Protein AF-R1FJD6-F1 (afdb_monomer_lite)

Structure (mmCIF, N/CA/C/O backbone):
data_AF-R1FJD6-F1
#
_entry.id   AF-R1FJD6-F1
#
loop_
_atom_site.group_PDB
_atom_site.id
_atom_site.type_symbol
_atom_site.label_atom_id
_atom_site.label_alt_id
_atom_site.label_comp_id
_atom_site.label_asym_id
_atom_site.label_entity_id
_atom_site.label_seq_id
_atom_site.pdbx_PDB_ins_code
_atom_site.Cartn_x
_atom_site.Cartn_y
_atom_site.Cartn_z
_atom_site.occupancy
_atom_site.B_iso_or_equiv
_atom_site.auth_seq_id
_atom_site.auth_comp_id
_atom_site.auth_asym_id
_atom_site.auth_atom_id
_atom_site.pdbx_PDB_model_num
ATOM 1 N N . MET A 1 1 ? -13.463 -24.031 -19.164 1.00 28.42 1 MET A N 1
ATOM 2 C CA . MET A 1 1 ? -13.006 -23.162 -20.273 1.00 28.42 1 MET A CA 1
ATOM 3 C C . MET A 1 1 ? -13.787 -21.855 -20.212 1.00 28.42 1 MET A C 1
ATOM 5 O O . MET A 1 1 ? -14.855 -21.762 -20.799 1.00 28.42 1 MET A O 1
ATOM 9 N N . ALA A 1 2 ? -13.316 -20.885 -19.427 1.00 26.38 2 ALA A N 1
ATOM 10 C CA . ALA A 1 2 ? -13.952 -19.574 -19.304 1.00 26.38 2 ALA A CA 1
ATOM 11 C C . ALA A 1 2 ? -13.199 -18.577 -20.192 1.00 26.38 2 ALA A C 1
ATOM 13 O O . ALA A 1 2 ? -12.001 -18.355 -20.039 1.00 26.38 2 ALA A O 1
ATOM 14 N N . THR A 1 3 ? -13.906 -18.056 -21.185 1.00 28.39 3 THR A N 1
ATOM 15 C CA . THR A 1 3 ? -13.420 -17.151 -22.225 1.00 28.39 3 THR A CA 1
ATOM 16 C C . THR A 1 3 ? -13.203 -15.736 -21.695 1.00 28.39 3 THR A C 1
ATOM 18 O O . THR A 1 3 ? -14.097 -15.166 -21.069 1.00 28.39 3 THR A O 1
ATOM 21 N N . LYS A 1 4 ? -12.045 -15.153 -22.037 1.00 36.81 4 LYS A N 1
ATOM 22 C CA . LYS A 1 4 ? -11.718 -13.721 -21.951 1.00 36.81 4 LYS A CA 1
ATOM 23 C C . LYS A 1 4 ? -12.853 -12.860 -22.545 1.00 36.81 4 LYS A C 1
ATOM 25 O O . LYS A 1 4 ? -12.952 -12.730 -23.761 1.00 36.81 4 LYS A O 1
ATOM 30 N N . LYS A 1 5 ? -13.682 -12.242 -21.701 1.00 36.00 5 LYS A N 1
ATOM 31 C CA . LYS A 1 5 ? -14.367 -10.972 -22.007 1.00 36.00 5 LYS A CA 1
ATOM 32 C C . LYS A 1 5 ? -13.475 -9.895 -21.384 1.00 36.00 5 LYS A C 1
ATOM 34 O O . LYS A 1 5 ? -13.315 -9.875 -20.177 1.00 36.00 5 LYS A O 1
ATOM 39 N N . GLY A 1 6 ? -12.709 -9.111 -22.133 1.00 31.42 6 GLY A N 1
ATOM 40 C CA . GLY A 1 6 ? -13.166 -8.266 -23.228 1.00 31.42 6 GLY A CA 1
ATOM 41 C C . GLY A 1 6 ? -13.380 -6.864 -22.660 1.00 31.42 6 GLY A C 1
ATOM 42 O O . GLY A 1 6 ? -14.521 -6.454 -22.483 1.00 31.42 6 GLY A O 1
ATOM 43 N N . TRP A 1 7 ? -12.290 -6.162 -22.324 1.00 32.16 7 TRP A N 1
ATOM 44 C CA . TRP A 1 7 ? -12.311 -4.731 -22.001 1.00 32.16 7 TRP A CA 1
ATOM 45 C C . TRP A 1 7 ? -12.599 -3.967 -23.299 1.00 32.16 7 TRP A C 1
ATOM 47 O O . TRP A 1 7 ? -11.705 -3.534 -24.019 1.00 32.16 7 TRP A O 1
ATOM 57 N N . GLY A 1 8 ? -13.875 -3.924 -23.673 1.00 32.66 8 GLY A N 1
ATOM 58 C CA . GLY A 1 8 ? -14.354 -3.255 -24.871 1.00 32.66 8 GLY A CA 1
ATOM 59 C C . GLY A 1 8 ? -14.712 -1.803 -24.588 1.00 32.66 8 GLY A C 1
ATOM 60 O O . GLY A 1 8 ? -15.864 -1.526 -24.283 1.00 32.66 8 GLY A O 1
ATOM 61 N N . ALA A 1 9 ? -13.755 -0.885 -24.743 1.00 29.62 9 ALA A N 1
ATOM 62 C CA . ALA A 1 9 ? -14.005 0.509 -25.119 1.00 29.62 9 ALA A CA 1
ATOM 63 C C . ALA A 1 9 ? -12.699 1.177 -25.585 1.00 29.62 9 ALA A C 1
ATOM 65 O O . ALA A 1 9 ? -11.653 1.038 -24.960 1.00 29.62 9 ALA A O 1
ATOM 66 N N . ARG A 1 10 ? -12.768 1.898 -26.711 1.00 32.03 10 ARG A N 1
ATOM 67 C CA . ARG A 1 10 ? -11.666 2.600 -27.396 1.00 32.03 10 ARG A CA 1
ATOM 68 C C . ARG A 1 10 ? -11.228 3.872 -26.652 1.00 32.03 10 ARG A C 1
ATOM 70 O O . ARG A 1 10 ? -11.328 4.974 -27.182 1.00 32.03 10 ARG A O 1
ATOM 77 N N . SER A 1 11 ? -10.752 3.717 -25.429 1.00 35.75 11 SER A N 1
ATOM 78 C CA . SER A 1 11 ? -10.143 4.773 -24.622 1.00 35.75 11 SER A CA 1
ATOM 79 C C . SER A 1 11 ? -8.784 4.279 -24.146 1.00 35.75 11 SER A C 1
ATOM 81 O O . SER A 1 11 ? -8.687 3.139 -23.690 1.00 35.75 11 SER A O 1
ATOM 83 N N . ALA A 1 12 ? -7.743 5.109 -24.267 1.00 38.78 12 ALA A N 1
ATOM 84 C CA . ALA A 1 12 ? -6.426 4.803 -23.718 1.00 38.78 12 ALA A CA 1
ATOM 85 C C . ALA A 1 12 ? -6.592 4.425 -22.240 1.00 38.78 12 ALA A C 1
ATOM 87 O O . ALA A 1 12 ? -6.961 5.262 -21.417 1.00 38.78 12 ALA A O 1
ATOM 88 N N . THR A 1 13 ? -6.399 3.146 -21.929 1.00 41.31 13 THR A N 1
ATOM 89 C CA . THR A 1 13 ? -6.502 2.659 -20.556 1.00 41.31 13 THR A CA 1
ATOM 90 C C . THR A 1 13 ? -5.124 2.812 -19.950 1.00 41.31 13 THR A C 1
ATOM 92 O O . THR A 1 13 ? -4.175 2.173 -20.399 1.00 41.31 13 THR A O 1
ATOM 95 N N . VAL A 1 14 ? -5.020 3.730 -18.993 1.00 44.31 14 VAL A N 1
ATOM 96 C CA . VAL A 1 14 ? -3.806 3.977 -18.225 1.00 44.31 14 VAL A CA 1
ATOM 97 C C . VAL A 1 14 ? -3.950 3.240 -16.908 1.00 44.31 14 VAL A C 1
ATOM 99 O O . VAL A 1 14 ? -4.833 3.564 -16.115 1.00 44.31 14 VAL A O 1
ATOM 102 N N . LEU A 1 15 ? -3.079 2.263 -16.675 1.00 44.06 15 LEU A N 1
ATOM 103 C CA . LEU A 1 15 ? -2.988 1.585 -15.391 1.00 44.06 15 LEU A CA 1
ATOM 104 C C . LEU A 1 15 ? -1.640 1.913 -14.745 1.00 44.06 15 LEU A C 1
ATOM 106 O O . LEU A 1 15 ? -0.579 1.668 -15.322 1.00 44.06 15 LEU A O 1
ATOM 110 N N . LEU A 1 16 ? -1.696 2.490 -13.545 1.00 42.88 16 LEU A N 1
ATOM 111 C CA . LEU A 1 16 ? -0.535 2.700 -12.686 1.00 42.88 16 LEU A CA 1
ATOM 112 C C . LEU A 1 16 ? -0.391 1.466 -11.801 1.00 42.88 16 LEU A C 1
ATOM 114 O O . LEU A 1 16 ? -1.197 1.253 -10.897 1.00 42.88 16 LEU A O 1
ATOM 118 N N . LEU A 1 17 ? 0.614 0.642 -12.083 1.00 40.88 17 LEU A N 1
ATOM 119 C CA . LEU A 1 17 ? 0.942 -0.519 -11.261 1.00 40.88 17 LEU A CA 1
ATOM 120 C C . LEU A 1 17 ? 2.268 -0.286 -10.548 1.00 40.88 17 LEU A C 1
ATOM 122 O O . LEU A 1 17 ? 3.196 0.310 -11.101 1.00 40.88 17 LEU A O 1
ATOM 126 N N . SER A 1 18 ? 2.309 -0.742 -9.294 1.00 44.97 18 SER A N 1
ATOM 127 C CA . SER A 1 18 ? 3.515 -0.818 -8.464 1.00 44.97 18 SER A CA 1
ATOM 128 C C . SER A 1 18 ? 4.327 0.478 -8.399 1.00 44.97 18 SER A C 1
ATOM 130 O O . SER A 1 18 ? 5.539 0.464 -8.546 1.00 44.97 18 SER A O 1
ATOM 132 N N . ASN A 1 19 ? 3.665 1.608 -8.140 1.00 59.62 19 ASN A N 1
ATOM 133 C CA . ASN A 1 19 ? 4.270 2.899 -7.786 1.00 59.62 19 ASN A CA 1
ATOM 134 C C . ASN A 1 19 ? 5.345 3.473 -8.736 1.00 59.62 19 ASN A C 1
ATOM 136 O O . ASN A 1 19 ? 5.925 4.498 -8.398 1.00 59.62 19 ASN A O 1
ATOM 140 N N . VAL A 1 20 ? 5.613 2.886 -9.906 1.00 68.25 20 VAL A N 1
ATOM 141 C CA . VAL A 1 20 ? 6.631 3.389 -10.849 1.00 68.25 20 VAL A CA 1
ATOM 142 C C . VAL A 1 20 ? 6.356 3.068 -12.323 1.00 68.25 20 VAL A C 1
ATOM 144 O O . VAL A 1 20 ? 6.999 3.676 -13.177 1.00 68.25 20 VAL A O 1
ATOM 147 N N . PHE A 1 21 ? 5.417 2.173 -12.660 1.00 71.44 21 PHE A N 1
ATOM 148 C CA . PHE A 1 21 ? 5.120 1.831 -14.058 1.00 71.44 21 PHE A CA 1
ATOM 149 C C . PHE A 1 21 ? 3.846 2.499 -14.574 1.00 71.44 21 PHE A C 1
ATOM 151 O O . PHE A 1 21 ? 2.810 2.508 -13.908 1.00 71.44 21 PHE A O 1
ATOM 158 N N . LEU A 1 22 ? 3.918 3.001 -15.807 1.00 74.75 22 LEU A N 1
ATOM 159 C CA . LEU A 1 22 ? 2.771 3.438 -16.598 1.00 74.75 22 LEU A CA 1
ATOM 160 C C . LEU A 1 22 ? 2.486 2.390 -17.680 1.00 74.75 22 LEU A C 1
ATOM 162 O O . LEU A 1 22 ? 3.249 2.286 -18.642 1.00 74.75 22 LEU A O 1
ATOM 166 N N . CYS A 1 23 ? 1.403 1.625 -17.532 1.00 71.81 23 CYS A N 1
ATOM 167 C CA . CYS A 1 23 ? 0.965 0.642 -18.527 1.00 71.81 23 CYS A CA 1
ATOM 168 C C . CYS A 1 23 ? -0.128 1.247 -19.419 1.00 71.81 23 CYS A C 1
ATOM 170 O O . CYS A 1 23 ? -1.038 1.908 -18.911 1.00 71.81 23 CYS A O 1
ATOM 172 N N . VAL A 1 24 ? -0.032 1.052 -20.739 1.00 66.88 24 VAL A N 1
ATOM 173 C CA . VAL A 1 24 ? -0.934 1.688 -21.714 1.00 66.88 24 VAL A CA 1
ATOM 174 C C . VAL A 1 24 ? -1.370 0.716 -22.808 1.00 66.88 24 VAL A C 1
ATOM 176 O O . VAL A 1 24 ? -0.539 0.047 -23.423 1.00 66.88 24 VAL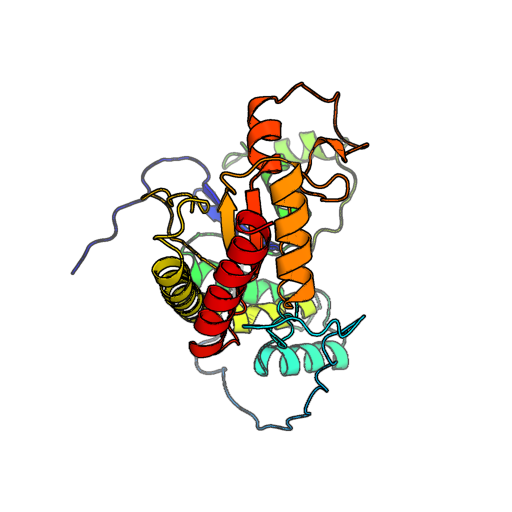 A O 1
ATOM 179 N N . ASP A 1 25 ? -2.676 0.712 -23.098 1.00 58.75 25 ASP A N 1
ATOM 180 C CA . ASP A 1 25 ? -3.286 0.006 -24.233 1.00 58.75 25 ASP A CA 1
ATOM 181 C C . ASP A 1 25 ? -3.943 0.972 -25.226 1.00 58.75 25 ASP A C 1
ATOM 183 O O . ASP A 1 25 ? -4.376 2.070 -24.871 1.00 58.75 25 ASP A O 1
ATOM 187 N N . GLY A 1 26 ? -4.034 0.556 -26.493 1.00 49.31 26 GLY A N 1
ATOM 188 C CA . GLY A 1 26 ? -4.702 1.332 -27.547 1.00 49.31 26 GLY A CA 1
ATOM 189 C C . GLY A 1 26 ? -3.839 2.393 -28.242 1.00 49.31 26 GLY A C 1
ATOM 190 O O . GLY A 1 26 ? -4.328 3.078 -29.138 1.00 49.31 26 GLY A O 1
ATOM 191 N N . LEU A 1 27 ? -2.546 2.498 -27.915 1.00 41.97 27 LEU A N 1
ATOM 192 C CA . LEU A 1 27 ? -1.587 3.254 -28.725 1.00 41.97 27 LEU A CA 1
ATOM 193 C C . LEU A 1 27 ? -1.144 2.401 -29.930 1.00 41.97 27 LEU A C 1
ATOM 195 O O . LEU A 1 27 ? -0.437 1.396 -29.810 1.00 41.97 27 LEU A O 1
ATOM 199 N N . SER A 1 28 ? -1.575 2.784 -31.131 1.00 32.41 28 SER A N 1
ATOM 200 C CA . SER A 1 28 ? -0.987 2.263 -32.366 1.00 32.41 28 SER A CA 1
ATOM 201 C C . SER A 1 28 ? 0.353 2.961 -32.599 1.00 32.41 28 SER A C 1
ATOM 203 O O . SER A 1 28 ? 0.393 4.131 -32.978 1.00 32.41 28 SER A O 1
ATOM 205 N N . VAL A 1 29 ? 1.457 2.256 -32.352 1.00 35.53 29 VAL A N 1
ATOM 206 C CA . VAL A 1 29 ? 2.783 2.668 -32.818 1.00 35.53 29 VAL A CA 1
ATOM 207 C C . VAL A 1 29 ? 3.158 1.797 -34.011 1.00 35.53 29 VAL A C 1
ATOM 209 O O . VAL A 1 29 ? 3.841 0.787 -33.864 1.00 35.53 29 VAL A O 1
ATOM 212 N N . ASP A 1 30 ? 2.735 2.196 -35.208 1.00 36.59 30 ASP A N 1
ATOM 213 C CA . ASP A 1 30 ? 3.393 1.742 -36.433 1.00 36.59 30 ASP A CA 1
ATOM 214 C C . ASP A 1 30 ? 4.698 2.524 -36.590 1.00 36.59 30 ASP A C 1
ATOM 216 O O . ASP A 1 30 ? 4.740 3.559 -37.261 1.00 36.59 30 ASP A O 1
ATOM 220 N N . PHE A 1 31 ? 5.758 2.069 -35.910 1.00 36.31 31 PHE A N 1
ATOM 221 C CA . PHE A 1 31 ? 7.137 2.340 -36.327 1.00 36.31 31 PHE A CA 1
ATOM 222 C C . PHE A 1 31 ? 8.183 1.473 -35.604 1.00 36.31 31 PHE A C 1
ATOM 224 O O . PHE A 1 31 ? 8.859 1.952 -34.706 1.00 36.31 31 PHE A O 1
ATOM 231 N N . LEU A 1 32 ? 8.383 0.223 -36.036 1.00 33.81 32 LEU A N 1
ATOM 232 C CA . LEU A 1 32 ? 9.661 -0.492 -35.866 1.00 33.81 32 LEU A CA 1
ATOM 233 C C . LEU A 1 32 ? 9.886 -1.451 -37.050 1.00 33.81 32 LEU A C 1
ATOM 235 O O . LEU A 1 32 ? 9.874 -2.670 -36.913 1.00 33.81 32 LEU A O 1
ATOM 239 N N . LYS A 1 33 ? 10.121 -0.894 -38.244 1.00 36.78 33 LYS A N 1
ATOM 240 C CA . LYS A 1 33 ? 10.870 -1.591 -39.305 1.00 36.78 33 LYS A CA 1
ATOM 241 C C . LYS A 1 33 ? 12.313 -1.090 -39.312 1.00 36.78 33 LYS A C 1
ATOM 243 O O . LYS A 1 33 ? 12.748 -0.451 -40.258 1.00 36.78 33 LYS A O 1
ATOM 248 N N . SER A 1 34 ? 13.045 -1.378 -38.240 1.00 38.84 34 SER A N 1
ATOM 249 C CA . SER A 1 34 ? 14.508 -1.476 -38.275 1.00 38.84 34 SER A CA 1
ATOM 250 C C . SER A 1 34 ? 15.000 -2.215 -37.028 1.00 38.84 34 SER A C 1
ATOM 252 O O . SER A 1 34 ? 15.077 -1.635 -35.950 1.00 38.84 34 SER A O 1
ATOM 254 N N . GLY A 1 35 ? 15.318 -3.502 -37.190 1.00 40.34 35 GLY A N 1
ATOM 255 C CA . GLY A 1 35 ? 16.297 -4.208 -36.359 1.00 40.34 35 GLY A CA 1
ATOM 256 C C . GLY A 1 35 ? 15.964 -4.433 -34.883 1.00 40.34 35 GLY A C 1
ATOM 257 O O . GLY A 1 35 ? 16.837 -4.226 -34.046 1.00 40.34 35 GLY A O 1
ATOM 258 N N . ALA A 1 36 ? 14.765 -4.913 -34.544 1.00 33.78 36 ALA A N 1
ATOM 259 C CA . ALA A 1 36 ? 14.588 -5.587 -33.257 1.00 33.78 36 ALA A CA 1
ATOM 260 C C . ALA A 1 36 ? 15.339 -6.929 -33.308 1.00 33.78 36 ALA A C 1
ATOM 262 O O . ALA A 1 36 ? 15.011 -7.796 -34.122 1.00 33.78 36 ALA A O 1
ATOM 263 N N . ARG A 1 37 ? 16.376 -7.095 -32.478 1.00 34.22 37 ARG A N 1
ATOM 264 C CA . ARG A 1 37 ? 16.937 -8.427 -32.216 1.00 34.22 37 ARG A CA 1
ATOM 265 C C . ARG A 1 37 ? 15.909 -9.223 -31.402 1.00 34.22 37 ARG A C 1
ATOM 267 O O . ARG A 1 37 ? 15.280 -8.633 -30.524 1.00 34.22 37 ARG A O 1
ATOM 274 N N . PRO A 1 38 ? 15.722 -10.521 -31.683 1.00 34.94 38 PRO A N 1
ATOM 275 C CA . PRO A 1 38 ? 14.810 -11.342 -30.903 1.00 34.94 38 PRO A CA 1
ATOM 276 C C . PRO A 1 38 ? 15.220 -11.344 -29.426 1.00 34.94 38 PRO A C 1
ATOM 278 O O . PRO A 1 38 ? 16.409 -11.393 -29.106 1.00 34.94 38 PRO A O 1
ATOM 281 N N . LEU A 1 39 ? 14.218 -11.272 -28.547 1.00 43.75 39 LEU A N 1
ATOM 282 C CA . LEU A 1 39 ? 14.367 -11.479 -27.109 1.00 43.75 39 LEU A CA 1
ATOM 283 C C . LEU A 1 39 ? 14.998 -12.858 -26.870 1.00 43.75 39 LEU A C 1
ATOM 285 O O . LEU A 1 39 ? 14.625 -13.834 -27.525 1.00 43.75 39 LEU A O 1
ATOM 289 N N . ALA A 1 40 ? 15.980 -12.922 -25.970 1.00 35.06 40 ALA A N 1
ATOM 290 C CA . ALA A 1 40 ? 16.659 -14.167 -25.624 1.00 35.06 40 ALA A CA 1
ATOM 291 C C . ALA A 1 40 ? 15.664 -15.204 -25.071 1.00 35.06 40 ALA A C 1
ATOM 293 O O . ALA A 1 40 ? 14.696 -14.850 -24.394 1.00 35.06 40 ALA A O 1
ATOM 294 N N . SER A 1 41 ? 15.906 -16.480 -25.378 1.00 41.19 41 SER A N 1
ATOM 295 C CA . SER A 1 41 ? 15.038 -17.591 -24.988 1.00 41.19 41 SER A CA 1
ATOM 296 C C . SER A 1 41 ? 15.019 -17.811 -23.462 1.00 41.19 41 SER A C 1
ATOM 298 O O . SER A 1 41 ? 15.965 -17.432 -22.766 1.00 41.19 41 SER A O 1
ATOM 300 N N . PRO A 1 42 ? 13.964 -18.459 -22.924 1.00 41.66 42 PRO A N 1
ATOM 301 C CA . PRO A 1 42 ? 13.776 -18.689 -21.483 1.00 41.66 42 PRO A CA 1
ATOM 302 C C . PRO A 1 42 ? 14.904 -19.460 -20.776 1.00 41.66 42 PRO A C 1
ATOM 304 O O . PRO A 1 42 ? 14.976 -19.451 -19.551 1.00 41.66 42 PRO A O 1
ATOM 307 N N . GLU A 1 43 ? 15.782 -20.119 -21.531 1.00 41.69 43 GLU A N 1
ATOM 308 C CA . GLU A 1 43 ? 16.801 -21.051 -21.035 1.00 41.69 43 GLU A CA 1
ATOM 309 C C . GLU A 1 43 ? 18.066 -20.364 -20.487 1.00 41.69 43 GLU A C 1
ATOM 311 O O . GLU A 1 43 ? 18.887 -21.018 -19.852 1.00 41.69 43 GLU A O 1
ATOM 316 N N . ALA A 1 44 ? 18.214 -19.042 -20.629 1.00 41.34 44 ALA A N 1
ATOM 317 C CA . ALA A 1 44 ? 19.360 -18.297 -20.086 1.00 41.34 44 ALA A CA 1
ATOM 318 C C . ALA A 1 44 ? 19.254 -17.955 -18.573 1.00 41.34 44 ALA A C 1
ATOM 320 O O . ALA A 1 44 ? 19.978 -17.087 -18.093 1.00 41.34 44 ALA A O 1
ATOM 321 N N . ARG A 1 45 ? 18.330 -18.582 -17.821 1.00 51.38 45 ARG A N 1
ATOM 322 C CA . ARG A 1 45 ? 17.818 -18.104 -16.511 1.00 51.38 45 ARG A CA 1
ATOM 323 C C . ARG A 1 45 ? 18.125 -18.995 -15.283 1.00 51.38 45 ARG A C 1
ATOM 325 O O . ARG A 1 45 ? 17.256 -19.207 -14.446 1.00 51.38 45 ARG A O 1
ATOM 332 N N . GLY A 1 46 ? 19.346 -19.499 -15.109 1.00 37.19 46 GLY A N 1
ATOM 333 C CA . GLY A 1 46 ? 19.760 -20.127 -13.834 1.00 37.19 46 GLY A CA 1
ATOM 334 C C . GLY A 1 46 ? 21.270 -20.367 -13.786 1.00 37.19 46 GLY A C 1
ATOM 335 O O . GLY A 1 46 ? 21.882 -20.478 -14.839 1.00 37.19 46 GLY A O 1
ATOM 336 N N . LEU A 1 47 ? 21.981 -20.476 -12.661 1.00 46.12 47 LEU A N 1
ATOM 337 C CA . LEU A 1 47 ? 21.717 -20.519 -11.212 1.00 46.12 47 LEU A CA 1
ATOM 338 C C . LEU A 1 47 ? 23.117 -20.421 -10.555 1.00 46.12 47 LEU A C 1
ATOM 340 O O . LEU A 1 47 ? 24.012 -21.107 -11.045 1.00 46.12 47 LEU A O 1
ATOM 344 N N . LEU A 1 48 ? 23.328 -19.695 -9.444 1.00 33.88 48 LEU A N 1
ATOM 345 C CA . LEU A 1 48 ? 24.518 -19.878 -8.577 1.00 33.88 48 LEU A CA 1
ATOM 346 C C . LEU A 1 48 ? 24.192 -19.671 -7.074 1.00 33.88 48 LEU A C 1
ATOM 348 O O . LEU A 1 48 ? 23.239 -18.957 -6.759 1.00 33.88 48 LEU A O 1
ATOM 352 N N . PRO A 1 49 ? 24.922 -20.321 -6.134 1.00 30.58 49 PRO A N 1
ATOM 353 C CA . PRO A 1 49 ? 24.477 -20.490 -4.750 1.00 30.58 49 PRO A CA 1
ATOM 354 C C . PRO A 1 49 ? 25.000 -19.454 -3.729 1.00 30.58 49 PRO A C 1
ATOM 356 O O . PRO A 1 49 ? 26.188 -19.165 -3.649 1.00 30.58 49 PRO A O 1
ATOM 359 N N . ARG A 1 50 ? 24.042 -19.009 -2.902 1.00 35.16 50 ARG A N 1
ATOM 360 C CA . ARG A 1 50 ? 24.006 -18.592 -1.478 1.00 35.16 50 ARG A CA 1
ATOM 361 C C . ARG A 1 50 ? 25.284 -18.178 -0.721 1.00 35.16 50 ARG A C 1
ATOM 363 O O . ARG A 1 50 ? 26.096 -19.020 -0.352 1.00 35.16 50 ARG A O 1
ATOM 370 N N . MET A 1 51 ? 25.216 -16.963 -0.162 1.00 23.52 51 MET A N 1
ATOM 371 C CA . MET A 1 51 ? 25.572 -16.684 1.239 1.00 23.52 51 MET A CA 1
ATOM 372 C C . MET A 1 51 ? 24.461 -15.850 1.897 1.00 23.52 51 MET A C 1
ATOM 374 O O . MET A 1 51 ? 24.154 -14.750 1.456 1.00 23.52 51 MET A O 1
ATOM 378 N N . VAL A 1 52 ? 23.842 -16.383 2.955 1.00 29.66 52 VAL A N 1
ATOM 379 C CA . VAL A 1 52 ? 22.787 -15.696 3.716 1.00 29.66 52 VAL A CA 1
ATOM 380 C C . VAL A 1 52 ? 23.443 -14.874 4.821 1.00 29.66 52 VAL A C 1
ATOM 382 O O . VAL A 1 52 ? 23.958 -15.441 5.781 1.00 29.66 52 VAL A O 1
ATOM 385 N N . ALA A 1 53 ? 23.408 -13.548 4.706 1.00 26.36 53 ALA A N 1
ATOM 386 C CA . ALA A 1 53 ? 23.664 -12.659 5.834 1.00 26.36 53 ALA A CA 1
ATOM 387 C C . ALA A 1 53 ? 22.330 -12.335 6.522 1.00 26.36 53 ALA A C 1
ATOM 389 O O . ALA A 1 53 ? 21.415 -11.780 5.909 1.00 26.36 53 ALA A O 1
ATOM 390 N N . THR A 1 54 ? 22.206 -12.710 7.793 1.00 27.38 54 THR A N 1
ATOM 391 C CA . THR A 1 54 ? 21.090 -12.323 8.662 1.00 27.38 54 THR A CA 1
ATOM 392 C C . THR A 1 54 ? 21.143 -10.820 8.919 1.00 27.38 54 THR A C 1
ATOM 394 O O . THR A 1 54 ? 22.094 -10.326 9.523 1.00 27.38 54 THR A O 1
ATOM 397 N N . VAL A 1 55 ? 20.125 -10.094 8.454 1.00 32.03 55 VAL A N 1
ATOM 398 C CA . VAL A 1 55 ? 19.916 -8.682 8.800 1.00 32.03 55 VAL A CA 1
ATOM 399 C C . VAL A 1 55 ? 19.382 -8.631 10.237 1.00 32.03 55 VAL A C 1
ATOM 401 O O . VAL A 1 55 ? 18.438 -9.367 10.531 1.00 32.03 55 VAL A O 1
ATOM 404 N N . PRO A 1 56 ? 19.944 -7.809 11.142 1.00 28.19 56 PRO A N 1
ATOM 405 C CA . PRO A 1 56 ? 19.427 -7.698 12.498 1.00 28.19 56 PRO A CA 1
ATOM 406 C C . PRO A 1 56 ? 18.035 -7.066 12.457 1.00 28.19 56 PRO A C 1
ATOM 408 O O . PRO A 1 56 ? 17.859 -5.969 11.925 1.00 28.19 56 PRO A O 1
ATOM 411 N N . THR A 1 57 ? 17.047 -7.746 13.030 1.00 32.22 57 THR A N 1
ATOM 412 C CA . THR A 1 57 ? 15.768 -7.142 13.406 1.00 32.22 57 THR A CA 1
ATOM 413 C C . THR A 1 57 ? 16.039 -6.039 14.419 1.00 32.22 57 THR A C 1
ATOM 415 O O . THR A 1 57 ? 16.532 -6.307 15.516 1.00 32.22 57 THR A O 1
ATOM 418 N N . MET A 1 58 ? 15.739 -4.793 14.053 1.00 29.12 58 MET A N 1
ATOM 419 C CA . MET A 1 58 ? 15.646 -3.730 15.044 1.00 29.12 58 MET A CA 1
ATOM 420 C C . MET A 1 58 ? 14.460 -4.026 15.969 1.00 29.12 58 MET A C 1
ATOM 422 O O . MET A 1 58 ? 13.384 -4.349 15.461 1.00 29.12 58 MET A O 1
ATOM 426 N N . PRO A 1 59 ? 14.633 -3.942 17.298 1.00 31.41 59 PRO A N 1
ATOM 427 C CA . PRO A 1 59 ? 13.526 -4.136 18.217 1.00 31.41 59 PRO A CA 1
ATOM 428 C C . PRO A 1 59 ? 12.487 -3.039 17.984 1.00 31.41 59 PRO A C 1
ATOM 430 O O . PRO A 1 59 ? 12.836 -1.880 17.739 1.00 31.41 59 PRO A O 1
ATOM 433 N N . ALA A 1 60 ? 11.210 -3.414 18.057 1.00 40.56 60 ALA A N 1
ATOM 434 C CA . ALA A 1 60 ? 10.132 -2.451 18.184 1.00 40.56 60 ALA A CA 1
ATOM 435 C C . ALA A 1 60 ? 10.451 -1.544 19.383 1.00 40.56 60 ALA A C 1
ATOM 437 O O . ALA A 1 60 ? 10.772 -2.031 20.468 1.00 40.56 60 ALA A O 1
ATOM 438 N N . GLN A 1 61 ? 10.434 -0.227 19.174 1.00 39.19 61 GLN A N 1
ATOM 439 C CA . GLN A 1 61 ? 10.570 0.731 20.264 1.00 39.19 61 GLN A CA 1
ATOM 440 C C . GLN A 1 61 ? 9.319 0.627 21.142 1.00 39.19 61 GLN A C 1
ATOM 442 O O . GLN A 1 61 ? 8.300 1.250 20.856 1.00 39.19 61 GLN A O 1
ATOM 447 N N . SER A 1 62 ? 9.392 -0.184 22.195 1.00 38.53 62 SER A N 1
ATOM 448 C CA . SER A 1 62 ? 8.514 -0.067 23.354 1.00 38.53 62 SER A CA 1
ATOM 449 C C . SER A 1 62 ? 9.011 1.121 24.178 1.00 38.53 62 SER A C 1
ATOM 451 O O . SER A 1 62 ? 9.785 0.955 25.123 1.00 38.53 62 SER A O 1
ATOM 453 N N . GLU A 1 63 ? 8.658 2.334 23.764 1.00 40.34 63 GLU A N 1
ATOM 454 C CA . GLU A 1 63 ? 8.734 3.469 24.678 1.00 40.34 63 GLU A CA 1
ATOM 455 C C . GLU A 1 63 ? 7.512 3.382 25.595 1.00 40.34 63 GLU A C 1
ATOM 457 O O . GLU A 1 63 ? 6.372 3.411 25.135 1.00 40.34 63 GLU A O 1
ATOM 462 N N . ASP A 1 64 ? 7.820 3.193 26.878 1.00 40.62 64 ASP A N 1
ATOM 463 C CA . ASP A 1 64 ? 6.939 3.100 28.039 1.00 40.62 64 ASP A CA 1
ATOM 464 C C . ASP A 1 64 ? 6.142 1.792 28.164 1.00 40.62 64 ASP A C 1
ATOM 466 O O . ASP A 1 64 ? 5.029 1.625 27.671 1.00 40.62 64 ASP A O 1
ATOM 470 N N . GLY A 1 65 ? 6.737 0.846 28.900 1.00 44.03 65 GLY A N 1
ATOM 471 C CA . GLY A 1 65 ? 6.053 -0.324 29.443 1.00 44.03 65 GLY A CA 1
ATOM 472 C C . GLY A 1 65 ? 5.047 0.084 30.518 1.00 44.03 65 GLY A C 1
ATOM 473 O O . GLY A 1 65 ? 5.282 -0.123 31.706 1.00 44.03 65 GLY A O 1
ATOM 474 N N . GLU A 1 66 ? 3.936 0.683 30.102 1.00 53.62 66 GLU A N 1
ATOM 475 C CA . GLU A 1 66 ? 2.703 0.625 30.876 1.00 53.62 66 GLU A CA 1
ATOM 476 C C . GLU A 1 66 ? 2.252 -0.838 30.911 1.00 53.62 66 GLU A C 1
ATOM 478 O O . GLU A 1 66 ? 2.119 -1.480 29.866 1.00 53.62 66 GLU A O 1
ATOM 483 N N . ASP A 1 67 ? 2.042 -1.377 32.113 1.00 63.31 67 ASP A N 1
ATOM 484 C CA . ASP A 1 67 ? 1.387 -2.671 32.292 1.00 63.31 67 ASP A CA 1
ATOM 485 C C . ASP A 1 67 ? -0.018 -2.567 31.688 1.00 63.31 67 ASP A C 1
ATOM 487 O O . ASP A 1 67 ? -0.919 -1.953 32.262 1.00 63.31 67 ASP A O 1
ATOM 491 N N . CYS A 1 68 ? -0.175 -3.061 30.460 1.00 72.31 68 CYS A N 1
ATOM 492 C CA . CYS A 1 68 ? -1.434 -3.025 29.740 1.00 72.31 68 CYS A CA 1
ATOM 493 C C . CYS A 1 68 ? -2.105 -4.392 29.900 1.00 72.31 68 CYS A C 1
ATOM 495 O O . CYS A 1 68 ? -1.744 -5.328 29.181 1.00 72.31 68 CYS A O 1
ATOM 497 N N . PRO A 1 69 ? -3.063 -4.548 30.834 1.00 82.06 69 PRO A N 1
ATOM 498 C CA . PRO A 1 69 ? -3.717 -5.828 31.038 1.00 82.06 69 PRO A CA 1
ATOM 499 C C . PRO A 1 69 ? -4.438 -6.278 29.758 1.00 82.06 69 PRO A C 1
ATOM 501 O O . PRO A 1 69 ? -5.113 -5.502 29.069 1.00 82.06 69 PRO A O 1
ATOM 504 N N . GLY A 1 70 ? -4.298 -7.565 29.439 1.00 89.50 70 GLY A N 1
ATOM 505 C CA . GLY A 1 70 ? -4.916 -8.191 28.271 1.00 89.50 70 GLY A CA 1
ATOM 506 C C . GLY A 1 70 ? -3.999 -8.270 27.042 1.00 89.50 70 GLY A C 1
ATOM 507 O O . GLY A 1 70 ? -2.779 -8.237 27.178 1.00 89.50 70 GLY A O 1
ATOM 508 N N . PRO A 1 71 ? -4.573 -8.435 25.837 1.00 94.50 71 PRO A N 1
ATOM 509 C CA . PRO A 1 71 ? -3.804 -8.621 24.609 1.00 94.50 71 PRO A CA 1
ATOM 510 C C . PRO A 1 71 ? -2.917 -7.415 24.268 1.00 94.50 71 PRO A C 1
ATOM 512 O O . PRO A 1 71 ? -3.374 -6.266 24.287 1.00 94.50 71 PRO A O 1
ATOM 515 N N . THR A 1 72 ? -1.673 -7.699 23.888 1.00 95.62 72 THR A N 1
ATOM 516 C CA . THR A 1 72 ? -0.691 -6.761 23.320 1.00 95.62 72 THR A CA 1
ATOM 517 C C . THR A 1 72 ? -0.070 -7.373 22.064 1.00 95.62 72 THR A C 1
ATOM 519 O O . THR A 1 72 ? -0.261 -8.560 21.805 1.00 95.62 72 THR A O 1
ATOM 522 N N . PHE A 1 73 ? 0.642 -6.582 21.262 1.00 95.31 73 PHE A N 1
ATOM 523 C CA . PHE A 1 73 ? 1.316 -7.004 20.033 1.00 95.31 73 PHE A CA 1
ATOM 524 C C . PHE A 1 73 ? 2.738 -6.432 19.990 1.00 95.31 73 PHE A C 1
ATOM 526 O O . PHE A 1 73 ? 2.929 -5.247 20.237 1.00 95.31 73 PHE A O 1
ATOM 533 N N . ASP A 1 74 ? 3.745 -7.247 19.689 1.00 93.12 74 ASP A N 1
ATOM 534 C CA . ASP A 1 74 ? 5.164 -6.881 19.832 1.00 93.12 74 ASP A CA 1
ATOM 535 C C . ASP A 1 74 ? 5.945 -6.843 18.504 1.00 93.12 74 ASP A C 1
ATOM 537 O O . ASP A 1 74 ? 7.072 -6.341 18.453 1.00 93.12 74 ASP A O 1
ATOM 541 N N . LYS A 1 75 ? 5.357 -7.327 17.402 1.00 92.62 75 LYS A N 1
ATOM 542 C CA . LYS A 1 75 ? 6.014 -7.341 16.086 1.00 92.62 75 LYS A CA 1
ATOM 543 C C . LYS A 1 75 ? 5.966 -5.979 15.392 1.00 92.62 75 LYS A C 1
ATOM 545 O O . LYS A 1 75 ? 4.994 -5.230 15.467 1.00 92.62 75 LYS A O 1
ATOM 550 N N . ALA A 1 76 ? 7.013 -5.678 14.623 1.00 89.81 76 ALA A N 1
ATOM 551 C CA . ALA A 1 76 ? 7.144 -4.422 13.888 1.00 89.81 76 ALA A CA 1
ATOM 552 C C . ALA A 1 76 ? 6.217 -4.362 12.654 1.00 89.81 76 ALA A C 1
ATOM 554 O O . ALA A 1 76 ? 6.591 -4.762 11.554 1.00 89.81 76 ALA A O 1
ATOM 555 N N . ILE A 1 77 ? 5.024 -3.786 12.819 1.00 87.94 77 ILE A N 1
ATOM 556 C CA . ILE A 1 77 ? 3.998 -3.662 11.761 1.00 87.94 77 ILE A CA 1
ATOM 557 C C . ILE A 1 77 ? 4.471 -2.822 10.558 1.00 87.94 77 ILE A C 1
ATOM 559 O O . ILE A 1 77 ? 4.053 -3.045 9.423 1.00 87.94 77 ILE A O 1
ATOM 563 N N . SER A 1 78 ? 5.359 -1.852 10.780 1.00 82.62 78 SER A N 1
ATOM 564 C CA . SER A 1 78 ? 5.819 -0.928 9.731 1.00 82.62 78 SER A CA 1
ATOM 565 C C . SER A 1 78 ? 7.035 -1.424 8.944 1.00 82.62 78 SER A C 1
ATOM 567 O O . SER A 1 78 ? 7.447 -0.748 7.996 1.00 82.62 78 SER A O 1
ATOM 569 N N . GLN A 1 79 ? 7.617 -2.571 9.306 1.00 85.62 79 GLN A N 1
ATOM 570 C CA . GLN A 1 79 ? 8.816 -3.081 8.647 1.00 85.62 79 GLN A CA 1
ATOM 571 C C . GLN A 1 79 ? 8.500 -3.500 7.198 1.00 85.62 79 GLN A C 1
ATOM 573 O O . GLN A 1 79 ? 7.571 -4.275 6.974 1.00 85.62 79 GLN A O 1
ATOM 578 N N . PRO A 1 80 ? 9.232 -2.987 6.192 1.00 82.50 80 PRO A N 1
ATOM 579 C CA . PRO A 1 80 ? 9.052 -3.420 4.813 1.00 82.50 80 PRO A CA 1
ATOM 580 C C . PRO A 1 80 ? 9.632 -4.821 4.590 1.00 82.50 80 PRO A C 1
ATOM 582 O O . PRO A 1 80 ? 10.639 -5.195 5.196 1.00 82.50 80 PRO A O 1
ATOM 585 N N . ASP A 1 81 ? 9.034 -5.558 3.655 1.00 84.31 81 ASP A N 1
ATOM 586 C CA . ASP A 1 81 ? 9.547 -6.860 3.232 1.00 84.31 81 ASP A CA 1
ATOM 587 C C . ASP A 1 81 ? 10.936 -6.715 2.577 1.00 84.31 81 ASP A C 1
ATOM 589 O O . ASP A 1 81 ? 11.185 -5.751 1.839 1.00 84.31 81 ASP A O 1
ATOM 593 N N . PRO A 1 82 ? 11.854 -7.672 2.799 1.00 88.44 82 PRO A N 1
ATOM 594 C CA . PRO A 1 82 ? 13.143 -7.665 2.127 1.00 88.44 82 PRO A CA 1
ATOM 595 C C . PRO A 1 82 ? 12.981 -7.897 0.618 1.00 88.44 82 PRO A C 1
ATOM 597 O O . PRO A 1 82 ? 12.128 -8.662 0.166 1.00 88.44 82 PRO A O 1
ATOM 600 N N . ILE A 1 83 ? 13.865 -7.282 -0.172 1.00 90.62 83 ILE A N 1
ATOM 601 C CA . ILE A 1 83 ? 13.974 -7.573 -1.607 1.00 90.62 83 ILE A CA 1
ATOM 602 C C . ILE A 1 83 ? 14.358 -9.053 -1.793 1.00 90.62 83 ILE A C 1
ATOM 604 O O . ILE A 1 83 ? 15.261 -9.522 -1.088 1.00 90.62 83 ILE A O 1
ATOM 608 N N . PRO A 1 84 ? 13.726 -9.785 -2.735 1.00 91.12 84 PRO A N 1
ATOM 609 C CA . PRO A 1 84 ? 14.094 -11.165 -3.035 1.00 91.12 84 PRO A CA 1
ATOM 610 C C . PRO A 1 84 ? 15.584 -11.318 -3.348 1.00 91.12 84 PRO A C 1
ATOM 612 O O . PRO A 1 84 ? 16.197 -10.429 -3.940 1.00 91.12 84 PRO A O 1
ATOM 615 N N . GLU A 1 85 ? 16.157 -12.470 -2.994 1.00 94.06 85 GLU A N 1
ATOM 616 C CA . GLU A 1 85 ? 17.600 -12.717 -3.112 1.00 94.06 85 GLU A CA 1
ATOM 617 C C . GLU A 1 85 ? 18.145 -12.469 -4.521 1.00 94.06 85 GLU A C 1
ATOM 619 O O . GLU A 1 85 ? 19.178 -11.824 -4.672 1.00 94.06 85 GLU A O 1
ATOM 624 N N . GLU A 1 86 ? 17.412 -12.900 -5.548 1.00 93.62 86 GLU A N 1
ATOM 625 C CA . GLU A 1 86 ? 17.762 -12.663 -6.952 1.00 93.62 86 GLU A CA 1
ATOM 626 C C . GLU A 1 86 ? 17.918 -11.166 -7.266 1.00 93.62 86 GLU A C 1
ATOM 628 O O . GLU A 1 86 ? 18.874 -10.760 -7.924 1.00 93.62 86 GLU A O 1
ATOM 633 N N . GLY A 1 87 ? 17.026 -10.324 -6.735 1.00 93.81 87 GLY A N 1
ATOM 634 C CA . GLY A 1 87 ? 17.081 -8.876 -6.935 1.00 93.81 87 GLY A CA 1
ATOM 635 C C . GLY A 1 87 ? 18.255 -8.237 -6.205 1.00 93.81 87 GLY A C 1
ATOM 636 O O . GLY A 1 87 ? 18.890 -7.334 -6.744 1.00 93.81 87 GLY A O 1
ATOM 637 N N . ARG A 1 88 ? 18.587 -8.732 -5.004 1.00 95.69 88 ARG A N 1
ATOM 638 C CA . ARG A 1 88 ? 19.763 -8.275 -4.247 1.00 95.69 88 ARG A CA 1
ATOM 639 C C . ARG A 1 88 ? 21.061 -8.638 -4.961 1.00 95.69 88 ARG A C 1
ATOM 641 O O . ARG A 1 88 ? 21.912 -7.770 -5.132 1.00 95.69 88 ARG A O 1
ATOM 648 N N . ALA A 1 89 ? 21.187 -9.885 -5.413 1.00 96.06 89 ALA A N 1
ATOM 649 C CA . ALA A 1 89 ? 22.345 -10.348 -6.171 1.00 96.06 89 ALA A CA 1
ATOM 650 C C . ALA A 1 89 ? 22.523 -9.523 -7.452 1.00 96.06 89 ALA A C 1
ATOM 652 O O . ALA A 1 89 ? 23.599 -8.981 -7.701 1.00 96.06 89 ALA A O 1
ATOM 653 N N . ARG A 1 90 ? 21.437 -9.316 -8.208 1.00 94.94 90 ARG A N 1
ATOM 654 C CA . ARG A 1 90 ? 21.491 -8.525 -9.437 1.00 94.94 90 ARG A CA 1
ATOM 655 C C . ARG A 1 90 ? 21.836 -7.057 -9.187 1.00 94.94 90 ARG A C 1
ATOM 657 O O . ARG A 1 90 ? 22.600 -6.464 -9.944 1.00 94.94 90 ARG A O 1
ATOM 664 N N . ALA A 1 91 ? 21.308 -6.468 -8.117 1.00 95.56 91 ALA A N 1
ATOM 665 C CA . ALA A 1 91 ? 21.660 -5.115 -7.704 1.00 95.56 91 ALA A CA 1
ATOM 666 C C . ALA A 1 91 ? 23.164 -4.980 -7.403 1.00 95.56 91 ALA A C 1
ATOM 668 O O . ALA A 1 91 ? 23.777 -3.998 -7.822 1.00 95.56 91 ALA A O 1
ATOM 669 N N . MET A 1 92 ? 23.768 -5.969 -6.736 1.00 97.25 92 MET A N 1
ATOM 670 C CA . MET A 1 92 ? 25.211 -5.994 -6.471 1.00 97.25 92 MET A CA 1
ATOM 671 C C . MET A 1 92 ? 26.030 -6.052 -7.765 1.00 97.25 92 MET A C 1
ATOM 673 O O . MET A 1 92 ? 26.915 -5.220 -7.947 1.00 97.25 92 MET A O 1
ATOM 677 N N . GLU A 1 93 ? 25.682 -6.933 -8.707 1.00 95.19 93 GLU A N 1
ATOM 678 C CA . GLU A 1 93 ? 26.362 -7.024 -10.012 1.00 95.19 93 GLU A CA 1
ATOM 679 C C . GLU A 1 93 ? 26.335 -5.691 -10.785 1.00 95.19 93 GLU A C 1
ATOM 681 O O . GLU A 1 93 ? 27.319 -5.285 -11.414 1.00 95.19 93 GLU A O 1
ATOM 686 N N . LEU A 1 94 ? 25.207 -4.974 -10.744 1.00 94.38 94 LEU A N 1
ATOM 687 C CA . LEU A 1 94 ? 25.089 -3.655 -11.370 1.00 94.38 94 LEU A CA 1
ATOM 688 C C . LEU A 1 94 ? 25.950 -2.596 -10.673 1.00 94.38 94 LEU A C 1
ATOM 690 O O . LEU A 1 94 ? 26.521 -1.736 -11.344 1.00 94.38 94 LEU A O 1
ATOM 694 N N . MET A 1 95 ? 26.046 -2.646 -9.342 1.00 95.75 95 MET A N 1
ATOM 695 C CA . MET A 1 95 ? 26.899 -1.736 -8.575 1.00 95.75 95 MET A CA 1
ATOM 696 C C . MET A 1 95 ? 28.384 -1.996 -8.831 1.00 95.75 95 MET A C 1
ATOM 698 O O . MET A 1 95 ? 29.135 -1.040 -9.006 1.00 95.75 95 MET A O 1
ATOM 702 N N . GLU A 1 96 ? 28.799 -3.260 -8.923 1.00 95.75 96 GLU A N 1
ATOM 703 C CA . GLU A 1 96 ? 30.182 -3.645 -9.231 1.00 95.75 96 GLU A CA 1
ATOM 704 C C . GLU A 1 96 ? 30.587 -3.267 -10.661 1.00 95.75 96 GLU A C 1
ATOM 706 O O . GLU A 1 96 ? 31.690 -2.773 -10.891 1.00 95.75 96 GLU A O 1
ATOM 711 N N . SER A 1 97 ? 29.686 -3.456 -11.629 1.00 93.81 97 SER A N 1
ATOM 712 C CA . SER A 1 97 ? 29.940 -3.120 -13.038 1.00 93.81 97 SER A CA 1
ATOM 713 C C . SER A 1 97 ? 29.791 -1.630 -13.367 1.00 93.81 97 SER A C 1
ATOM 715 O O . SER A 1 97 ? 30.268 -1.182 -14.409 1.00 93.81 97 SER A O 1
ATOM 717 N N . GLY A 1 98 ? 29.104 -0.856 -12.520 1.00 92.31 98 GLY A N 1
ATOM 718 C CA . GLY A 1 98 ? 28.759 0.546 -12.775 1.00 92.31 98 GLY A CA 1
ATOM 719 C C . GLY A 1 98 ? 27.630 0.749 -13.797 1.00 92.31 98 GLY A C 1
ATOM 720 O O . GLY A 1 98 ? 27.304 1.893 -14.125 1.00 92.31 98 GLY A O 1
ATOM 721 N N . ALA A 1 99 ? 26.994 -0.324 -14.281 1.00 91.44 99 ALA A N 1
ATOM 722 C CA . ALA A 1 99 ? 25.928 -0.299 -15.287 1.00 91.44 99 ALA A CA 1
ATOM 723 C C . ALA A 1 99 ? 24.564 0.130 -14.706 1.00 91.44 99 ALA A C 1
ATOM 725 O O . ALA A 1 99 ? 23.536 -0.504 -14.914 1.00 91.44 99 ALA A O 1
ATOM 726 N N . LEU A 1 100 ? 24.541 1.224 -13.944 1.00 90.44 100 LEU A N 1
ATOM 727 C CA . LEU A 1 100 ? 23.357 1.689 -13.208 1.00 90.44 100 LEU A CA 1
ATOM 728 C C . LEU A 1 100 ? 22.349 2.428 -14.099 1.00 90.44 100 LEU A C 1
ATOM 730 O O . LEU A 1 100 ? 21.183 2.613 -13.729 1.00 90.44 100 LEU A O 1
ATOM 734 N N . PHE A 1 101 ? 22.813 2.914 -15.252 1.00 89.00 101 PHE A N 1
ATOM 735 C CA . PHE A 1 101 ? 22.011 3.709 -16.166 1.00 89.00 101 PHE A CA 1
ATOM 736 C C . PHE A 1 101 ? 21.330 2.834 -17.214 1.00 89.00 101 PHE A C 1
ATOM 738 O O . PHE A 1 101 ? 21.981 2.051 -17.895 1.00 89.00 101 PHE A O 1
ATOM 745 N N . ARG A 1 102 ? 20.039 3.088 -17.435 1.00 90.12 102 ARG A N 1
ATOM 746 C CA . ARG A 1 102 ? 19.183 2.363 -18.381 1.00 90.12 102 ARG A CA 1
ATOM 747 C C . ARG A 1 102 ? 19.745 2.207 -19.798 1.00 90.12 102 ARG A C 1
ATOM 749 O O . ARG A 1 102 ? 19.404 1.263 -20.496 1.00 90.12 102 ARG A O 1
ATOM 756 N N . TYR A 1 103 ? 20.550 3.162 -20.259 1.00 88.38 103 TYR A N 1
ATOM 757 C CA . TYR A 1 103 ? 21.116 3.158 -21.613 1.00 88.38 103 TYR A CA 1
ATOM 758 C C . TYR A 1 103 ? 22.623 2.887 -21.606 1.00 88.38 103 TYR A C 1
ATOM 760 O O . TYR A 1 103 ? 23.333 3.385 -22.478 1.00 88.38 103 TYR A O 1
ATOM 768 N N . SER A 1 104 ? 23.123 2.156 -20.603 1.00 84.81 104 SER A N 1
ATOM 769 C CA . SER A 1 104 ? 24.545 1.819 -20.489 1.00 84.81 104 SER A CA 1
ATOM 770 C C . SER A 1 104 ? 24.995 1.012 -21.716 1.00 84.81 104 SER A C 1
ATOM 772 O O . SER A 1 104 ? 24.503 -0.100 -21.926 1.00 84.81 104 SER A O 1
ATOM 774 N N . PRO A 1 105 ? 25.904 1.538 -22.560 1.00 83.50 105 PRO A N 1
ATOM 775 C CA . PRO A 1 105 ? 26.331 0.840 -23.768 1.00 83.50 105 PRO A CA 1
ATOM 776 C C . PRO A 1 105 ? 26.972 -0.510 -23.437 1.00 83.50 105 PRO A C 1
ATOM 778 O O . PRO A 1 105 ? 27.827 -0.593 -22.562 1.00 83.50 105 PRO A O 1
ATOM 781 N N . GLY A 1 106 ? 26.577 -1.565 -24.153 1.00 84.19 106 GLY A N 1
ATOM 782 C CA . GLY A 1 106 ? 27.111 -2.917 -23.946 1.00 84.19 106 GLY A CA 1
ATOM 783 C C . GLY A 1 106 ? 26.437 -3.719 -22.828 1.00 84.19 106 GLY A C 1
ATOM 784 O O . GLY A 1 106 ? 26.735 -4.903 -22.698 1.00 84.19 106 GLY A O 1
ATOM 785 N N . PHE A 1 107 ? 25.498 -3.128 -22.083 1.00 83.75 107 PHE A N 1
ATOM 786 C CA . PHE A 1 107 ? 24.727 -3.816 -21.049 1.00 83.75 107 PHE A CA 1
ATOM 787 C C . PHE A 1 107 ? 23.265 -3.975 -21.461 1.00 83.75 107 PHE A C 1
ATOM 789 O O . PHE A 1 107 ? 22.684 -3.129 -22.144 1.00 83.75 107 PHE A O 1
ATOM 796 N N . LEU A 1 108 ? 22.664 -5.086 -21.041 1.00 86.88 108 LEU A N 1
ATOM 797 C CA . LEU A 1 108 ? 21.225 -5.273 -21.139 1.00 86.88 108 LEU A CA 1
ATOM 798 C C . LEU A 1 108 ? 20.548 -4.429 -20.055 1.00 86.88 108 LEU A C 1
ATOM 800 O O . LEU A 1 108 ? 20.913 -4.520 -18.887 1.00 86.88 108 LEU A O 1
ATOM 804 N N . SER A 1 109 ? 19.567 -3.620 -20.448 1.00 93.12 109 SER A N 1
ATOM 805 C CA . SER A 1 109 ? 18.842 -2.758 -19.515 1.00 93.12 109 SER A CA 1
ATOM 806 C C . SER A 1 109 ? 17.890 -3.574 -18.644 1.00 93.12 109 SER A C 1
ATOM 808 O O . SER A 1 109 ? 16.866 -4.059 -19.134 1.00 93.12 109 SER A O 1
ATOM 810 N N . GLU A 1 110 ? 18.171 -3.641 -17.343 1.00 94.69 110 GLU A N 1
ATOM 811 C CA . GLU A 1 110 ? 17.245 -4.212 -16.355 1.00 94.69 110 GLU A CA 1
ATOM 812 C C . GLU A 1 110 ? 15.894 -3.513 -16.375 1.00 94.69 110 GLU A C 1
ATOM 814 O O . GLU A 1 110 ? 14.852 -4.147 -16.243 1.00 94.69 110 GLU A O 1
ATOM 819 N N . THR A 1 111 ? 15.890 -2.204 -16.598 1.00 94.81 111 THR A N 1
ATOM 820 C CA . THR A 1 111 ? 14.651 -1.441 -16.662 1.00 94.81 111 THR A CA 1
ATOM 821 C C . THR A 1 111 ? 13.787 -1.853 -17.853 1.00 94.81 111 THR A C 1
ATOM 823 O O . THR A 1 111 ? 12.570 -1.939 -17.723 1.00 94.81 111 THR A O 1
ATOM 826 N N . SER A 1 112 ? 14.400 -2.152 -19.003 1.00 94.06 112 SER A N 1
ATOM 827 C CA . SER A 1 112 ? 13.669 -2.654 -20.177 1.00 94.06 112 SER A CA 1
ATOM 828 C C . SER A 1 112 ? 13.136 -4.072 -19.950 1.00 94.06 112 SER A C 1
ATOM 830 O O . SER A 1 112 ? 12.051 -4.406 -20.417 1.00 94.06 112 SER A O 1
ATOM 832 N N . LEU A 1 113 ? 13.871 -4.900 -19.199 1.00 94.31 113 LEU A N 1
ATOM 833 C CA . LEU A 1 113 ? 13.390 -6.218 -18.785 1.00 94.31 113 LEU A CA 1
ATOM 834 C C . LEU A 1 113 ? 12.209 -6.108 -17.817 1.00 94.31 113 LEU A C 1
ATOM 836 O O . LEU A 1 113 ? 11.219 -6.801 -18.001 1.00 94.31 113 LEU A O 1
ATOM 840 N N . ALA A 1 114 ? 12.265 -5.194 -16.846 1.00 94.06 114 ALA A N 1
ATOM 841 C CA . ALA A 1 114 ? 11.165 -4.968 -15.912 1.00 94.06 114 ALA A CA 1
ATOM 842 C C . ALA A 1 114 ? 9.888 -4.477 -16.612 1.00 94.06 114 ALA A C 1
ATOM 844 O O . ALA A 1 114 ? 8.784 -4.871 -16.247 1.00 94.06 114 ALA A O 1
ATOM 845 N N . GLU A 1 115 ? 10.019 -3.638 -17.642 1.00 94.56 115 GLU A N 1
ATOM 846 C CA . GLU A 1 115 ? 8.886 -3.235 -18.482 1.00 94.56 115 GLU A CA 1
ATOM 847 C C . GLU A 1 115 ? 8.275 -4.415 -19.237 1.00 94.56 115 GLU A C 1
ATOM 849 O O . GLU A 1 115 ? 7.050 -4.514 -19.301 1.00 94.56 115 GLU A O 1
ATOM 854 N N . ALA A 1 116 ? 9.106 -5.311 -19.776 1.00 93.56 116 ALA A N 1
ATOM 855 C CA . ALA A 1 116 ? 8.637 -6.532 -20.423 1.00 93.56 116 ALA A CA 1
ATOM 856 C C . ALA A 1 116 ? 7.933 -7.463 -19.423 1.00 93.56 116 ALA A C 1
ATOM 858 O O . ALA A 1 116 ? 6.820 -7.902 -19.696 1.00 93.56 116 ALA A O 1
ATOM 859 N N . ASP A 1 117 ? 8.514 -7.667 -18.236 1.00 93.50 117 ASP A N 1
ATOM 860 C CA . ASP A 1 117 ? 7.912 -8.463 -17.158 1.00 93.50 117 ASP A CA 1
ATOM 861 C C . ASP A 1 117 ? 6.529 -7.892 -16.761 1.00 93.50 117 ASP A C 1
ATOM 863 O O . ASP A 1 117 ? 5.571 -8.638 -16.549 1.00 93.50 117 ASP A O 1
ATOM 867 N N . MET A 1 118 ? 6.380 -6.560 -16.726 1.00 91.50 118 MET A N 1
ATOM 868 C CA . MET A 1 118 ? 5.090 -5.898 -16.494 1.00 91.50 118 MET A CA 1
ATOM 869 C C . MET A 1 118 ? 4.108 -6.063 -17.659 1.00 91.50 118 MET A C 1
ATOM 871 O O . MET A 1 118 ? 2.917 -6.252 -17.420 1.00 91.50 118 MET A O 1
ATOM 875 N N . VAL A 1 119 ? 4.557 -5.985 -18.912 1.00 92.94 119 VAL A N 1
ATOM 876 C CA . VAL A 1 119 ? 3.707 -6.258 -20.087 1.00 92.94 119 VAL A CA 1
ATOM 877 C C . VAL A 1 119 ? 3.175 -7.689 -20.033 1.00 92.94 119 VAL A C 1
ATOM 879 O O . VAL A 1 119 ? 1.969 -7.893 -20.166 1.00 92.94 119 VAL A O 1
ATOM 882 N N . ASP A 1 120 ? 4.044 -8.656 -19.749 1.00 92.56 120 ASP A N 1
ATOM 883 C CA . ASP A 1 120 ? 3.681 -10.069 -19.648 1.00 92.56 120 ASP A CA 1
ATOM 884 C C . ASP A 1 120 ? 2.681 -10.315 -18.511 1.00 92.56 120 ASP A C 1
ATOM 886 O O . ASP A 1 120 ? 1.684 -11.015 -18.698 1.00 92.56 120 ASP A O 1
ATOM 890 N N . TYR A 1 121 ? 2.908 -9.702 -17.346 1.00 91.25 121 TYR A N 1
ATOM 891 C CA . TYR A 1 121 ? 2.023 -9.836 -16.188 1.00 91.25 121 TYR A CA 1
ATOM 892 C C . TYR A 1 121 ? 0.649 -9.183 -16.411 1.00 91.25 121 TYR A C 1
ATOM 894 O O . TYR A 1 121 ? -0.387 -9.743 -16.054 1.00 91.25 121 TYR A O 1
ATOM 902 N N . THR A 1 122 ? 0.623 -7.986 -16.994 1.00 89.06 122 THR A N 1
ATOM 903 C CA . THR A 1 122 ? -0.593 -7.158 -17.050 1.00 89.06 122 THR A CA 1
ATOM 904 C C . THR A 1 122 ? -1.407 -7.344 -18.322 1.00 89.06 122 THR A C 1
ATOM 906 O O . THR A 1 122 ? -2.600 -7.045 -18.342 1.00 89.06 122 THR A O 1
ATOM 909 N N . GLY A 1 123 ? -0.767 -7.815 -19.392 1.00 88.94 123 GLY A N 1
ATOM 910 C CA . GLY A 1 123 ? -1.347 -7.935 -20.723 1.00 88.94 123 GLY A CA 1
ATOM 911 C C . GLY A 1 123 ? -1.454 -6.620 -21.502 1.00 88.94 123 GLY A C 1
ATOM 912 O O . GLY A 1 123 ? -1.942 -6.653 -22.631 1.00 88.94 123 GLY A O 1
ATOM 913 N N . PHE A 1 124 ? -1.014 -5.483 -20.946 1.00 87.88 124 PHE A N 1
ATOM 914 C CA . PHE A 1 124 ? -0.959 -4.217 -21.684 1.00 87.88 124 PHE A CA 1
ATOM 915 C C . PHE A 1 124 ? 0.099 -4.269 -22.777 1.00 87.88 124 PHE A C 1
ATOM 917 O O . PHE A 1 124 ? 1.167 -4.843 -22.592 1.00 87.88 124 PHE A O 1
ATOM 924 N N . LYS A 1 125 ? -0.144 -3.586 -23.897 1.00 86.31 125 LYS A N 1
ATOM 925 C CA . LYS A 1 125 ? 0.811 -3.563 -25.009 1.00 86.31 125 LYS A CA 1
ATOM 926 C C . LYS A 1 125 ? 2.151 -2.902 -24.667 1.00 86.31 125 LYS A C 1
ATOM 928 O O . LYS A 1 125 ? 3.177 -3.292 -25.222 1.00 86.31 125 LYS A O 1
ATOM 933 N N . TYR A 1 126 ? 2.142 -1.884 -23.807 1.00 87.12 126 TYR A N 1
ATOM 934 C CA . TYR A 1 126 ? 3.342 -1.143 -23.424 1.00 87.12 126 TYR A CA 1
ATOM 935 C C . TYR A 1 126 ? 3.373 -0.864 -21.923 1.00 87.12 126 TYR A C 1
ATOM 937 O O . TYR A 1 126 ? 2.341 -0.562 -21.323 1.00 87.12 126 TYR A O 1
ATOM 945 N N . SER A 1 127 ? 4.577 -0.879 -21.353 1.00 91.25 127 SER A N 1
ATOM 946 C CA . SER A 1 127 ? 4.874 -0.449 -19.987 1.00 91.25 127 SER A CA 1
ATOM 947 C C . SER A 1 127 ? 6.086 0.476 -20.004 1.00 91.25 127 SER A C 1
ATOM 949 O O . SER A 1 127 ? 7.049 0.200 -20.721 1.00 91.25 127 SER A O 1
ATOM 951 N N . VAL A 1 128 ? 6.025 1.577 -19.247 1.00 92.31 128 VAL A N 1
ATOM 952 C CA . VAL A 1 128 ? 7.153 2.499 -19.068 1.00 92.31 128 VAL A CA 1
ATOM 953 C C . VAL A 1 128 ? 7.494 2.673 -17.589 1.00 92.31 128 VAL A C 1
ATOM 955 O O . VAL A 1 128 ? 6.646 3.102 -16.808 1.00 92.31 128 VAL A O 1
ATOM 958 N N . GLY A 1 129 ? 8.738 2.374 -17.210 1.00 92.31 129 GLY A N 1
ATOM 959 C CA . GLY A 1 129 ? 9.267 2.503 -15.851 1.00 92.31 129 GLY A CA 1
ATOM 960 C C . GLY A 1 129 ? 9.839 3.894 -15.550 1.00 92.31 129 GLY A C 1
ATOM 961 O O . GLY A 1 129 ? 10.752 4.367 -16.241 1.00 92.31 129 GLY A O 1
ATOM 962 N N . PHE A 1 130 ? 9.348 4.516 -14.477 1.00 93.44 130 PHE A N 1
ATOM 963 C CA . PHE A 1 130 ? 9.738 5.835 -13.972 1.00 93.44 130 PHE A CA 1
ATOM 964 C C . PHE A 1 130 ? 10.430 5.763 -12.604 1.00 93.44 130 PHE A C 1
ATOM 966 O O . PHE A 1 130 ? 10.390 4.754 -11.912 1.00 93.44 130 PHE A O 1
ATOM 973 N N . ASN A 1 131 ? 11.066 6.855 -12.182 1.00 91.25 131 ASN A N 1
ATOM 974 C CA . ASN A 1 131 ? 11.682 6.947 -10.852 1.00 91.25 131 ASN A CA 1
ATOM 975 C C . ASN A 1 131 ? 10.679 7.091 -9.689 1.00 91.25 131 ASN A C 1
ATOM 977 O O . ASN A 1 131 ? 11.088 6.982 -8.539 1.00 91.25 131 ASN A O 1
ATOM 981 N N . SER A 1 132 ? 9.402 7.389 -9.959 1.00 87.81 132 SER A N 1
ATOM 982 C CA . SER A 1 132 ? 8.348 7.484 -8.939 1.00 87.81 132 SER A CA 1
ATOM 983 C C . SER A 1 132 ? 6.942 7.420 -9.550 1.00 87.81 132 SER A C 1
ATOM 985 O O . SER A 1 132 ? 6.762 7.632 -10.755 1.00 87.81 132 SER A O 1
ATOM 987 N N . CYS A 1 133 ? 5.928 7.217 -8.708 1.00 82.69 133 CYS A N 1
ATOM 988 C CA . CYS A 1 133 ? 4.519 7.217 -9.105 1.00 82.69 133 CYS A CA 1
ATOM 989 C C . CYS A 1 133 ? 4.048 8.616 -9.492 1.00 82.69 133 CYS A C 1
ATOM 991 O O . CYS A 1 133 ? 3.310 8.768 -10.462 1.00 82.69 133 CYS A O 1
ATOM 993 N N . GLY A 1 134 ? 4.517 9.642 -8.776 1.00 82.81 134 GLY A N 1
ATOM 994 C CA . GLY A 1 134 ? 4.238 11.037 -9.097 1.00 82.81 134 GLY A CA 1
ATOM 995 C C . GLY A 1 134 ? 4.732 11.386 -10.498 1.00 82.81 134 GLY A C 1
ATOM 996 O O . GLY A 1 134 ? 4.019 12.032 -11.260 1.00 82.81 134 GLY A O 1
ATOM 997 N N . SER A 1 135 ? 5.903 10.873 -10.882 1.00 88.31 135 SER A N 1
ATOM 998 C CA . SER A 1 135 ? 6.453 11.009 -12.233 1.00 88.31 135 SER A CA 1
ATOM 999 C C . SER A 1 135 ? 5.594 10.308 -13.286 1.00 88.31 135 SER A C 1
ATOM 1001 O O . SER A 1 135 ? 5.302 10.895 -14.329 1.00 88.31 135 SER A O 1
ATOM 1003 N N . ALA A 1 136 ? 5.170 9.071 -13.011 1.00 86.19 136 ALA A N 1
ATOM 1004 C CA . ALA A 1 136 ? 4.308 8.306 -13.907 1.00 86.19 136 ALA A CA 1
ATOM 1005 C C . ALA A 1 136 ? 2.945 8.996 -14.101 1.00 86.19 136 ALA A C 1
ATOM 1007 O O . ALA A 1 136 ? 2.489 9.140 -15.234 1.00 86.19 136 ALA A O 1
ATOM 1008 N N . LEU A 1 137 ? 2.335 9.502 -13.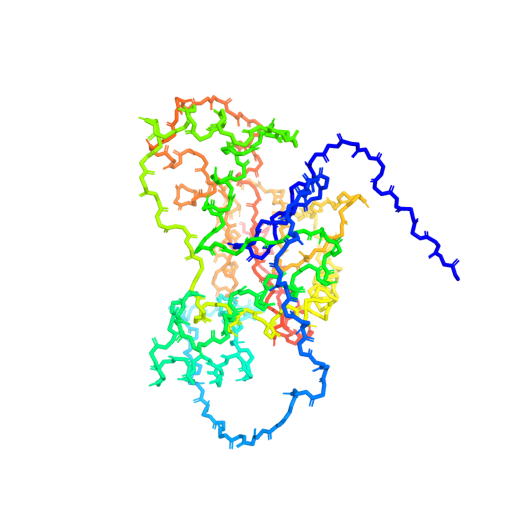022 1.00 80.31 137 LEU A N 1
ATOM 1009 C CA . LEU A 1 137 ? 1.086 10.265 -13.070 1.00 80.31 137 LEU A CA 1
ATOM 1010 C C . LEU A 1 137 ? 1.263 11.594 -13.814 1.00 80.31 137 LEU A C 1
ATOM 1012 O O . LEU A 1 137 ? 0.453 11.925 -14.676 1.00 80.31 137 LEU A O 1
ATOM 1016 N N . PHE A 1 138 ? 2.331 12.339 -13.521 1.00 82.44 138 PHE A N 1
ATOM 1017 C CA . PHE A 1 138 ? 2.646 13.598 -14.195 1.00 82.44 138 PHE A CA 1
ATOM 1018 C C . PHE A 1 138 ? 2.759 13.405 -15.709 1.00 82.44 138 PHE A C 1
ATOM 1020 O O . PHE A 1 138 ? 2.137 14.142 -16.476 1.00 82.44 138 PHE A O 1
ATOM 1027 N N . ILE A 1 139 ? 3.508 12.390 -16.147 1.00 82.88 139 ILE A N 1
ATOM 1028 C CA . ILE A 1 139 ? 3.624 12.061 -17.568 1.00 82.88 139 ILE A CA 1
ATOM 1029 C C . ILE A 1 139 ? 2.292 11.574 -18.125 1.00 82.88 139 ILE A C 1
ATOM 1031 O O . ILE A 1 139 ? 1.887 12.067 -19.175 1.00 82.88 139 ILE A O 1
ATOM 1035 N N . GLY A 1 140 ? 1.578 10.701 -17.411 1.00 80.25 140 GLY A N 1
ATOM 1036 C CA . GLY A 1 140 ? 0.241 10.240 -17.782 1.00 80.25 140 GLY A CA 1
ATOM 1037 C C . GLY A 1 140 ? -0.717 11.397 -18.079 1.00 80.25 140 GLY A C 1
ATOM 1038 O O . GLY A 1 140 ? -1.356 11.408 -19.126 1.00 80.25 140 GLY A O 1
ATOM 1039 N N . LEU A 1 141 ? -0.745 12.426 -17.226 1.00 76.31 141 LEU A N 1
ATOM 1040 C CA . LEU A 1 141 ? -1.549 13.637 -17.426 1.00 76.31 141 LEU A CA 1
ATOM 1041 C C . LEU A 1 141 ? -1.061 14.489 -18.606 1.00 76.31 141 LEU A C 1
ATOM 1043 O O . LEU A 1 141 ? -1.875 15.052 -19.335 1.00 76.31 141 LEU A O 1
ATOM 1047 N N . LYS A 1 142 ? 0.256 14.588 -18.827 1.00 75.69 142 LYS A N 1
ATOM 1048 C CA . LYS A 1 142 ? 0.829 15.341 -19.958 1.00 75.69 142 LYS A CA 1
ATOM 1049 C C . LYS A 1 142 ? 0.544 14.694 -21.312 1.00 75.69 142 LYS A C 1
ATOM 1051 O O . LYS A 1 142 ? 0.467 15.410 -22.312 1.00 75.69 142 LYS A O 1
ATOM 1056 N N . VAL A 1 143 ? 0.407 13.369 -21.347 1.00 75.88 143 VAL A N 1
ATOM 1057 C CA . VAL A 1 143 ? 0.119 12.604 -22.571 1.00 75.88 143 VAL A CA 1
ATOM 1058 C C . VAL A 1 143 ? -1.349 12.197 -22.695 1.00 75.88 143 VAL A C 1
ATOM 1060 O O . VAL A 1 143 ? -1.741 11.642 -23.721 1.00 75.88 143 VAL A O 1
ATOM 1063 N N . ALA A 1 144 ? -2.179 12.492 -21.692 1.00 72.75 144 ALA A N 1
ATOM 1064 C CA . ALA A 1 144 ? -3.613 12.259 -21.757 1.00 72.75 144 ALA A CA 1
ATOM 1065 C C . ALA A 1 144 ? -4.209 12.983 -22.978 1.00 72.75 144 ALA A C 1
ATOM 1067 O O . ALA A 1 144 ? -4.033 14.187 -23.163 1.00 72.75 144 ALA A O 1
ATOM 1068 N N . GLY A 1 145 ? -4.894 12.228 -23.840 1.00 65.75 145 GLY A N 1
ATOM 1069 C CA . GLY A 1 145 ? -5.505 12.743 -25.068 1.00 65.75 145 GLY A CA 1
ATOM 1070 C C . GLY A 1 145 ? -4.604 12.753 -26.308 1.00 65.75 145 GLY A C 1
ATOM 1071 O O . GLY A 1 145 ? -5.106 13.086 -27.378 1.00 65.75 145 GLY A O 1
ATOM 1072 N N . VAL A 1 146 ? -3.327 12.357 -26.208 1.00 69.06 146 VAL A N 1
ATOM 1073 C CA . VAL A 1 146 ? -2.460 12.134 -27.381 1.00 69.06 146 VAL A CA 1
ATOM 1074 C C . VAL A 1 146 ? -2.988 10.955 -28.202 1.00 69.06 146 VAL A C 1
ATOM 1076 O O . VAL A 1 146 ? -3.202 9.867 -27.667 1.00 69.06 146 VAL A O 1
ATOM 1079 N N . GLN A 1 147 ? -3.185 11.167 -29.501 1.00 64.50 147 GLN A N 1
ATOM 1080 C CA . GLN A 1 147 ? -3.690 10.173 -30.445 1.00 64.50 147 GLN A CA 1
ATOM 1081 C C . GLN A 1 147 ? -2.572 9.622 -31.345 1.00 64.50 147 GLN A C 1
ATOM 1083 O O . GLN A 1 147 ? -1.555 10.288 -31.582 1.00 64.50 147 GLN A O 1
ATOM 1088 N N . PRO A 1 148 ? -2.738 8.407 -31.905 1.00 61.44 148 PRO A N 1
ATOM 1089 C CA . PRO A 1 148 ? -1.859 7.916 -32.961 1.00 61.44 148 PRO A CA 1
ATOM 1090 C C . PRO A 1 148 ? -1.773 8.922 -34.122 1.00 61.44 148 PRO A C 1
ATOM 1092 O O . PRO A 1 148 ? -2.782 9.252 -34.736 1.00 61.44 148 PRO A O 1
ATOM 1095 N N . GLY A 1 149 ? -0.563 9.403 -34.427 1.00 65.88 149 GLY A N 1
ATOM 1096 C CA . GLY A 1 149 ? -0.317 10.398 -35.484 1.00 65.88 149 GLY A CA 1
ATOM 1097 C C . GLY A 1 149 ? 0.167 11.764 -34.984 1.00 65.88 149 GLY A C 1
ATOM 1098 O O . GLY A 1 149 ? 0.810 12.484 -35.743 1.00 65.88 149 GLY A O 1
ATOM 1099 N N . ASP A 1 150 ? 0.009 12.069 -33.695 1.00 67.38 150 ASP A N 1
ATOM 1100 C CA . ASP A 1 150 ? 0.313 13.379 -33.088 1.00 67.38 150 ASP A CA 1
ATOM 1101 C C . ASP A 1 150 ? 1.820 13.711 -32.919 1.00 67.38 150 ASP A C 1
ATOM 1103 O O . ASP A 1 150 ? 2.206 14.594 -32.147 1.00 67.38 150 ASP A O 1
ATOM 1107 N N . LYS A 1 151 ? 2.699 13.007 -33.646 1.00 68.88 151 LYS A N 1
ATOM 1108 C CA . LYS A 1 151 ? 4.133 12.851 -33.344 1.00 68.88 151 LYS A CA 1
ATOM 1109 C C . LYS A 1 151 ? 4.860 14.171 -33.060 1.00 68.88 151 LYS A C 1
ATOM 1111 O O . LYS A 1 151 ? 5.442 14.300 -31.995 1.00 68.88 151 LYS A O 1
ATOM 1116 N N . ALA A 1 152 ? 4.846 15.139 -33.977 1.00 65.75 152 ALA A N 1
ATOM 1117 C CA . ALA A 1 152 ? 5.605 16.389 -33.812 1.00 65.75 152 ALA A CA 1
ATOM 1118 C C . ALA A 1 152 ? 4.828 17.475 -33.044 1.00 65.75 152 ALA A C 1
ATOM 1120 O O . ALA A 1 152 ? 5.393 18.170 -32.198 1.00 65.75 152 ALA A O 1
ATOM 1121 N N . ALA A 1 153 ? 3.519 17.578 -33.291 1.00 67.88 153 ALA A N 1
ATOM 1122 C CA . ALA A 1 153 ? 2.668 18.628 -32.734 1.00 67.88 153 ALA A CA 1
ATOM 1123 C C . ALA A 1 153 ? 2.590 18.582 -31.197 1.00 67.88 153 ALA A C 1
ATOM 1125 O O . ALA A 1 153 ? 2.520 19.623 -30.541 1.00 67.88 153 ALA A O 1
ATOM 1126 N N . VAL A 1 154 ? 2.655 17.384 -30.603 1.00 70.88 154 VAL A N 1
ATOM 1127 C CA . VAL A 1 154 ? 2.652 17.222 -29.141 1.00 70.88 154 VAL A CA 1
ATOM 1128 C C . VAL A 1 154 ? 3.921 17.782 -28.514 1.00 70.88 154 VAL A C 1
ATOM 1130 O O . VAL A 1 154 ? 3.826 18.538 -27.546 1.00 70.88 154 VAL A O 1
ATOM 1133 N N . PHE A 1 155 ? 5.096 17.473 -29.073 1.00 70.56 155 PHE A N 1
ATOM 1134 C CA . PHE A 1 155 ? 6.361 18.008 -28.565 1.00 70.56 155 PHE A CA 1
ATOM 1135 C C . PHE A 1 155 ? 6.432 19.528 -28.727 1.00 70.56 155 PHE A C 1
ATOM 1137 O O . PHE A 1 155 ? 6.867 20.216 -27.805 1.00 70.56 155 PHE A O 1
ATOM 1144 N N . ASP A 1 156 ? 5.934 20.072 -29.839 1.00 76.31 156 ASP A N 1
ATOM 1145 C CA . ASP A 1 156 ? 5.891 21.520 -30.054 1.00 76.31 156 ASP A CA 1
ATOM 1146 C C . ASP A 1 156 ? 5.024 22.254 -29.026 1.00 76.31 156 ASP A C 1
ATOM 1148 O O . ASP A 1 156 ? 5.427 23.314 -28.538 1.00 76.31 156 ASP A O 1
ATOM 1152 N N . ARG A 1 157 ? 3.887 21.666 -28.633 1.00 75.94 157 ARG A N 1
ATOM 1153 C CA . ARG A 1 157 ? 2.988 22.225 -27.615 1.00 75.94 157 ARG A CA 1
ATOM 1154 C C . ARG A 1 157 ? 3.637 22.299 -26.232 1.00 75.94 157 ARG A C 1
ATOM 1156 O O . ARG A 1 157 ? 3.426 23.270 -25.512 1.00 75.94 157 ARG A O 1
ATOM 1163 N N . VAL A 1 158 ? 4.417 21.285 -25.846 1.00 75.31 158 VAL A N 1
ATOM 1164 C CA . VAL A 1 158 ? 4.897 21.145 -24.457 1.00 75.31 158 VAL A CA 1
ATOM 1165 C C . VAL A 1 158 ? 6.329 21.632 -24.232 1.00 75.31 158 VAL A C 1
ATOM 1167 O O . VAL A 1 158 ? 6.651 22.008 -23.104 1.00 75.31 158 VAL A O 1
ATOM 1170 N N . LYS A 1 159 ? 7.181 21.684 -25.271 1.00 74.62 159 LYS A N 1
ATOM 1171 C CA . LYS A 1 159 ? 8.635 21.928 -25.133 1.00 74.62 159 LYS A CA 1
ATOM 1172 C C . LYS A 1 159 ? 9.015 23.263 -24.490 1.00 74.62 159 LYS A C 1
ATOM 1174 O O . LYS A 1 159 ? 10.089 23.369 -23.913 1.00 74.62 159 LYS A O 1
ATOM 1179 N N . ARG A 1 160 ? 8.163 24.290 -24.599 1.00 80.56 160 ARG A N 1
ATOM 1180 C CA . ARG A 1 160 ? 8.404 25.618 -23.994 1.00 80.56 160 ARG A CA 1
ATOM 1181 C C . ARG A 1 160 ? 7.724 25.813 -22.640 1.00 80.56 160 ARG A C 1
ATOM 1183 O O . ARG A 1 160 ? 7.983 26.807 -21.977 1.00 80.56 160 ARG A O 1
ATOM 1190 N N . GLN A 1 161 ? 6.846 24.894 -22.253 1.00 79.88 161 GLN A N 1
ATOM 1191 C CA . GLN A 1 161 ? 6.028 24.998 -21.041 1.00 79.88 161 GLN A CA 1
ATOM 1192 C C . GLN A 1 161 ? 6.385 23.936 -19.999 1.00 79.88 161 GLN A C 1
ATOM 1194 O O . GLN A 1 161 ? 5.852 23.947 -18.894 1.00 79.88 161 GLN A O 1
ATOM 1199 N N . THR A 1 162 ? 7.251 22.988 -20.355 1.00 77.75 162 THR A N 1
ATOM 1200 C CA . THR A 1 162 ? 7.638 21.879 -19.488 1.00 77.75 162 THR A CA 1
ATOM 1201 C C . THR A 1 162 ? 9.155 21.892 -19.348 1.00 77.75 162 THR A C 1
ATOM 1203 O O . THR A 1 162 ? 9.842 21.694 -20.352 1.00 77.75 162 THR A O 1
ATOM 1206 N N . PRO A 1 163 ? 9.698 22.149 -18.146 1.00 79.69 163 PRO A N 1
ATOM 1207 C CA . PRO A 1 163 ? 11.131 22.043 -17.928 1.00 79.69 163 PRO A CA 1
ATOM 1208 C C . PRO A 1 163 ? 11.583 20.588 -18.096 1.00 79.69 163 PRO A C 1
ATOM 1210 O O . PRO A 1 163 ? 10.784 19.649 -18.059 1.00 79.69 163 PRO A O 1
ATOM 1213 N N . ASN A 1 164 ? 12.882 20.394 -18.308 1.00 79.50 164 ASN A N 1
ATOM 1214 C CA . ASN A 1 164 ? 13.440 19.057 -18.451 1.00 79.50 164 ASN A CA 1
ATOM 1215 C C . ASN A 1 164 ? 13.379 18.312 -17.107 1.00 79.50 164 ASN A C 1
ATOM 1217 O O . ASN A 1 164 ? 14.118 18.646 -16.182 1.00 79.50 164 ASN A O 1
ATOM 1221 N N . TYR A 1 165 ? 12.522 17.294 -17.014 1.00 83.25 165 TYR A N 1
ATOM 1222 C CA . TYR A 1 165 ? 12.431 16.425 -15.847 1.00 83.25 165 TYR A CA 1
ATOM 1223 C C . TYR A 1 165 ? 13.152 15.098 -16.096 1.00 83.25 165 TYR A C 1
ATOM 1225 O O . TYR A 1 165 ? 12.833 14.343 -17.017 1.00 83.25 165 TYR A O 1
ATOM 1233 N N . SER A 1 166 ? 14.108 14.769 -15.228 1.00 86.50 166 SER A N 1
ATOM 1234 C CA . SER A 1 166 ? 14.762 13.462 -15.229 1.00 86.50 166 SER A CA 1
ATOM 1235 C C . SER A 1 166 ? 13.911 12.440 -14.474 1.00 86.50 166 SER A C 1
ATOM 1237 O O . SER A 1 166 ? 14.078 12.261 -13.272 1.00 86.50 166 SER A O 1
ATOM 1239 N N . LEU A 1 167 ? 13.002 11.771 -15.186 1.00 91.44 167 LEU A N 1
ATOM 1240 C CA . LEU A 1 167 ? 12.010 10.857 -14.595 1.00 91.44 167 LEU A CA 1
ATOM 1241 C C . LEU A 1 167 ? 12.317 9.366 -14.810 1.00 91.44 167 LEU A C 1
ATOM 1243 O O . LEU A 1 167 ? 11.462 8.513 -14.590 1.00 91.44 167 LEU A O 1
ATOM 1247 N N . ARG A 1 168 ? 13.519 9.042 -15.289 1.00 91.62 168 ARG A N 1
ATOM 1248 C CA . ARG A 1 168 ? 13.906 7.684 -15.701 1.00 91.62 168 ARG A CA 1
ATOM 1249 C C . ARG A 1 168 ? 14.091 6.776 -14.483 1.00 91.62 168 ARG A C 1
ATOM 1251 O O . ARG A 1 168 ? 14.794 7.166 -13.555 1.00 91.62 168 ARG A O 1
ATOM 1258 N N . MET A 1 169 ? 13.535 5.567 -14.524 1.00 94.12 169 MET A N 1
ATOM 1259 C CA . MET A 1 169 ? 13.935 4.491 -13.611 1.00 94.12 169 MET A CA 1
ATOM 1260 C C . MET A 1 169 ? 15.392 4.073 -13.892 1.00 94.12 169 MET A C 1
ATOM 1262 O O . MET A 1 169 ? 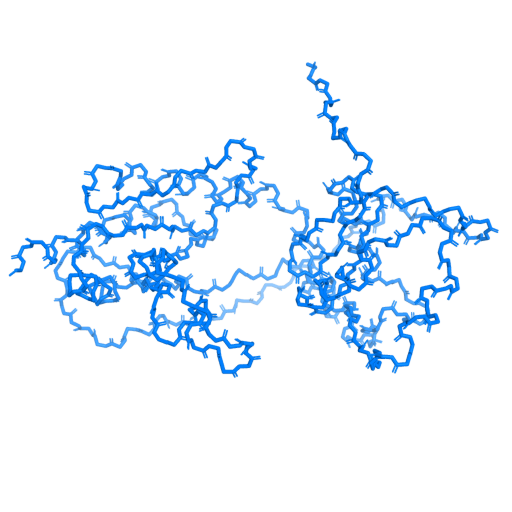15.833 4.106 -15.045 1.00 94.12 169 MET A O 1
ATOM 1266 N N . SER A 1 170 ? 16.143 3.743 -12.838 1.00 94.69 170 SER A N 1
ATOM 1267 C CA . SER A 1 170 ? 17.500 3.191 -12.932 1.00 94.69 170 SER A CA 1
ATOM 1268 C C . SER A 1 170 ? 17.470 1.667 -13.036 1.00 94.69 170 SER A C 1
ATOM 1270 O O . SER A 1 170 ? 16.550 1.028 -12.523 1.00 94.69 170 SER A O 1
ATOM 1272 N N . ASP A 1 171 ? 18.518 1.077 -13.616 1.00 94.75 171 ASP A N 1
ATOM 1273 C CA . ASP A 1 171 ? 18.627 -0.385 -13.704 1.00 94.75 171 ASP A CA 1
ATOM 1274 C C . ASP A 1 171 ? 18.756 -1.024 -12.309 1.00 94.75 171 ASP A C 1
ATOM 1276 O O . ASP A 1 171 ? 18.270 -2.129 -12.090 1.00 94.75 171 ASP A O 1
ATOM 1280 N N . LEU A 1 172 ? 19.296 -0.290 -11.327 1.00 94.81 172 LEU A N 1
ATOM 1281 C CA . LEU A 1 172 ? 19.330 -0.719 -9.926 1.00 94.81 172 LEU A CA 1
ATOM 1282 C C . LEU A 1 172 ? 17.923 -0.863 -9.324 1.00 94.81 172 LEU A C 1
ATOM 1284 O O . LEU A 1 172 ? 17.618 -1.867 -8.687 1.00 94.81 172 LEU A O 1
ATOM 1288 N N . ALA A 1 173 ? 17.050 0.128 -9.537 1.00 94.44 173 ALA A N 1
ATOM 1289 C CA . ALA A 1 173 ? 15.670 0.057 -9.062 1.00 94.44 173 ALA A CA 1
ATOM 1290 C C . ALA A 1 173 ? 14.901 -1.065 -9.774 1.00 94.44 173 ALA A C 1
ATOM 1292 O O . ALA A 1 173 ? 14.153 -1.805 -9.136 1.00 94.44 173 ALA A O 1
ATOM 1293 N N . ALA A 1 174 ? 15.130 -1.225 -11.078 1.00 94.50 174 ALA A N 1
ATOM 1294 C CA . ALA A 1 174 ? 14.534 -2.298 -11.856 1.00 94.50 174 ALA A CA 1
ATOM 1295 C C . ALA A 1 174 ? 14.948 -3.683 -11.339 1.00 94.50 174 ALA A C 1
ATOM 1297 O O . ALA A 1 174 ? 14.074 -4.514 -11.102 1.00 94.50 174 ALA A O 1
ATOM 1298 N N . ALA A 1 175 ? 16.238 -3.910 -11.070 1.00 94.94 175 ALA A N 1
ATOM 1299 C CA . ALA A 1 175 ? 16.744 -5.171 -10.522 1.00 94.94 175 ALA A CA 1
ATOM 1300 C C . ALA A 1 175 ? 16.037 -5.575 -9.217 1.00 94.94 175 ALA A C 1
ATOM 1302 O O . ALA A 1 175 ? 15.678 -6.736 -9.036 1.00 94.94 175 ALA A O 1
ATOM 1303 N N . CYS A 1 176 ? 15.758 -4.611 -8.334 1.00 93.69 176 CYS A N 1
ATOM 1304 C CA . CYS A 1 176 ? 15.017 -4.861 -7.097 1.00 93.69 176 CYS A CA 1
ATOM 1305 C C . CYS A 1 176 ? 13.537 -5.210 -7.329 1.00 93.69 176 CYS A C 1
ATOM 1307 O O . CYS A 1 176 ? 12.947 -5.948 -6.538 1.00 93.69 176 CYS A O 1
ATOM 1309 N N . VAL A 1 177 ? 12.909 -4.665 -8.375 1.00 92.44 177 VAL A N 1
ATOM 1310 C CA . VAL A 1 177 ? 11.469 -4.832 -8.638 1.00 92.44 177 VAL A CA 1
ATOM 1311 C C . VAL A 1 177 ? 11.162 -6.096 -9.434 1.00 92.44 177 VAL A C 1
ATOM 1313 O O . VAL A 1 177 ? 10.170 -6.759 -9.145 1.00 92.44 177 VAL A O 1
ATOM 1316 N N . ARG A 1 178 ? 12.004 -6.472 -10.399 1.00 93.00 178 ARG A N 1
ATOM 1317 C CA . ARG A 1 178 ? 11.776 -7.631 -11.280 1.00 93.00 178 ARG A CA 1
ATOM 1318 C C . ARG A 1 178 ? 11.381 -8.927 -10.559 1.00 93.00 178 ARG A C 1
ATOM 1320 O O . ARG A 1 178 ? 10.323 -9.465 -10.887 1.00 93.00 178 ARG A O 1
ATOM 1327 N N . PRO A 1 179 ? 12.112 -9.407 -9.535 1.00 92.12 179 PRO A N 1
ATOM 1328 C CA . PRO A 1 179 ? 11.730 -10.638 -8.839 1.00 92.12 179 PRO A CA 1
ATOM 1329 C C . PRO A 1 179 ? 10.472 -10.480 -7.971 1.00 92.12 179 PRO A C 1
ATOM 1331 O O . PRO A 1 179 ? 9.930 -11.466 -7.485 1.00 92.12 179 PRO A O 1
ATOM 1334 N N . GLN A 1 180 ? 9.997 -9.251 -7.748 1.00 91.50 180 GLN A N 1
ATOM 1335 C CA . GLN A 1 180 ? 8.716 -9.004 -7.090 1.00 91.50 180 GLN A CA 1
ATOM 1336 C C . GLN A 1 180 ? 7.547 -9.069 -8.078 1.00 91.50 180 GLN A C 1
ATOM 1338 O O . GLN A 1 180 ? 6.443 -9.389 -7.666 1.00 91.50 180 GLN A O 1
ATOM 1343 N N . ILE A 1 181 ? 7.754 -8.820 -9.377 1.00 91.31 181 ILE A N 1
ATOM 1344 C CA . ILE A 1 181 ? 6.675 -8.916 -10.378 1.00 91.31 181 ILE A CA 1
ATOM 1345 C C . ILE A 1 181 ? 6.157 -10.356 -10.469 1.00 91.31 181 ILE A C 1
ATOM 1347 O O . ILE A 1 181 ? 4.952 -10.594 -10.512 1.00 91.31 181 ILE A O 1
ATOM 1351 N N . THR A 1 182 ? 7.064 -11.330 -10.426 1.00 86.56 182 THR A N 1
ATOM 1352 C CA . THR A 1 182 ? 6.724 -12.754 -10.529 1.00 86.56 182 THR A CA 1
ATOM 1353 C C . THR A 1 182 ? 5.955 -13.284 -9.316 1.00 86.56 182 THR A C 1
ATOM 1355 O O . THR A 1 182 ? 5.266 -14.295 -9.436 1.00 86.56 182 THR A O 1
ATOM 1358 N N . ASN A 1 183 ? 6.024 -12.605 -8.164 1.00 86.75 183 ASN A N 1
ATOM 1359 C CA . ASN A 1 183 ? 5.367 -13.029 -6.926 1.00 86.75 183 ASN A CA 1
ATOM 1360 C C . ASN A 1 183 ? 4.069 -12.267 -6.601 1.00 86.75 183 ASN A C 1
ATOM 1362 O O . ASN A 1 183 ? 3.450 -12.550 -5.572 1.00 86.75 183 ASN A O 1
ATOM 1366 N N . ILE A 1 184 ? 3.630 -11.341 -7.468 1.00 90.38 184 ILE A N 1
ATOM 1367 C CA . ILE A 1 184 ? 2.467 -10.481 -7.201 1.00 90.38 184 ILE A CA 1
ATOM 1368 C C . ILE A 1 184 ? 1.224 -11.308 -6.857 1.00 90.38 184 ILE A C 1
ATOM 1370 O O . ILE A 1 184 ? 0.605 -11.067 -5.826 1.00 90.38 184 ILE A O 1
ATOM 1374 N N . GLU A 1 185 ? 0.870 -12.305 -7.670 1.00 91.94 185 GLU A N 1
ATOM 1375 C CA . GLU A 1 185 ? -0.356 -13.090 -7.451 1.00 91.94 185 GLU A CA 1
ATOM 1376 C C . GLU A 1 185 ? -0.329 -13.868 -6.130 1.00 91.94 185 GLU A C 1
ATOM 1378 O O . GLU A 1 185 ? -1.338 -13.951 -5.430 1.00 91.94 185 GLU A O 1
ATOM 1383 N N . GLN A 1 186 ? 0.842 -14.373 -5.743 1.00 91.62 186 GLN A N 1
ATOM 1384 C CA . GLN A 1 186 ? 1.019 -15.086 -4.482 1.00 91.62 186 GLN A CA 1
ATOM 1385 C C . GLN A 1 186 ? 0.860 -14.138 -3.283 1.00 91.62 186 GLN A C 1
ATOM 1387 O O . GLN A 1 186 ? 0.203 -14.487 -2.302 1.00 91.62 186 GLN A O 1
ATOM 1392 N N . ARG A 1 187 ? 1.389 -12.909 -3.383 1.00 90.62 187 ARG A N 1
ATOM 1393 C CA . ARG A 1 187 ? 1.213 -11.868 -2.357 1.00 90.62 187 ARG A CA 1
ATOM 1394 C C . ARG A 1 187 ? -0.232 -11.397 -2.264 1.00 90.62 187 ARG A C 1
ATOM 1396 O O . ARG A 1 187 ? -0.732 -11.234 -1.160 1.00 90.62 187 ARG A O 1
ATOM 1403 N N . ILE A 1 188 ? -0.919 -11.218 -3.391 1.00 93.06 188 ILE A N 1
ATOM 1404 C CA . ILE A 1 188 ? -2.337 -10.833 -3.407 1.00 93.06 188 ILE A CA 1
ATOM 1405 C C . ILE A 1 188 ? -3.184 -11.886 -2.693 1.00 93.06 188 ILE A C 1
ATOM 1407 O O . ILE A 1 188 ? -3.989 -11.532 -1.834 1.00 93.06 188 ILE A O 1
ATOM 1411 N N . ALA A 1 189 ? -2.976 -13.169 -3.002 1.00 94.00 189 ALA A N 1
ATOM 1412 C CA . ALA A 1 189 ? -3.673 -14.257 -2.324 1.00 94.00 189 ALA A CA 1
ATOM 1413 C C . ALA A 1 189 ? -3.420 -14.229 -0.809 1.00 94.00 189 ALA A C 1
ATOM 1415 O O . ALA A 1 189 ? -4.371 -14.271 -0.032 1.00 94.00 189 ALA A O 1
ATOM 1416 N N . ARG A 1 190 ? -2.153 -14.065 -0.400 1.00 93.44 190 ARG A N 1
ATOM 1417 C CA . ARG A 1 190 ? -1.754 -13.977 1.010 1.00 93.44 190 ARG A CA 1
ATOM 1418 C C . ARG A 1 190 ? -2.416 -12.803 1.736 1.00 93.44 190 ARG A C 1
ATOM 1420 O O . ARG A 1 190 ? -2.978 -12.998 2.808 1.00 93.44 190 ARG A O 1
ATOM 1427 N N . TYR A 1 191 ? -2.367 -11.599 1.165 1.00 94.88 191 TYR A N 1
ATOM 1428 C CA . TYR A 1 191 ? -2.988 -10.412 1.762 1.00 94.88 191 TYR A CA 1
ATOM 1429 C C . TYR A 1 191 ? -4.494 -10.587 1.934 1.00 94.88 191 TYR A C 1
ATOM 1431 O O . TYR A 1 191 ? -5.034 -10.268 2.988 1.00 94.88 191 TYR A O 1
ATOM 1439 N N . ASN A 1 192 ? -5.167 -11.122 0.915 1.00 95.31 192 ASN A N 1
ATOM 1440 C CA . ASN A 1 192 ? -6.611 -11.308 0.960 1.00 95.31 192 ASN A CA 1
ATOM 1441 C C . ASN A 1 192 ? -7.005 -12.326 2.041 1.00 95.31 192 ASN A C 1
ATOM 1443 O O . ASN A 1 192 ? -7.846 -12.002 2.875 1.00 95.31 192 ASN A O 1
ATOM 1447 N N . GLU A 1 193 ? -6.312 -13.468 2.107 1.00 95.00 193 GLU A N 1
ATOM 1448 C CA . GLU A 1 193 ? -6.527 -14.497 3.132 1.00 95.00 193 GLU A CA 1
ATOM 1449 C C . GLU A 1 193 ? -6.374 -13.930 4.555 1.00 95.00 193 GLU A C 1
ATOM 1451 O O . GLU A 1 193 ? -7.224 -14.143 5.422 1.00 95.00 193 GLU A O 1
ATOM 1456 N N . MET A 1 194 ? -5.301 -13.171 4.802 1.00 95.56 194 MET A N 1
ATOM 1457 C CA . MET A 1 194 ? -5.035 -12.591 6.122 1.00 95.56 194 MET A CA 1
ATOM 1458 C C . MET A 1 194 ? -6.022 -11.492 6.487 1.00 95.56 194 MET A C 1
ATOM 1460 O O . MET A 1 194 ? -6.480 -11.423 7.629 1.00 95.56 194 MET A O 1
ATOM 1464 N N . TYR A 1 195 ? -6.417 -10.679 5.511 1.00 96.38 195 TYR A N 1
ATOM 1465 C CA . TYR A 1 195 ? -7.475 -9.704 5.701 1.00 96.38 195 TYR A CA 1
ATOM 1466 C C . TYR A 1 195 ? -8.806 -10.380 6.054 1.00 96.38 195 TYR A C 1
ATOM 1468 O O . TYR A 1 195 ? -9.490 -9.946 6.978 1.00 96.38 195 TYR A O 1
ATOM 1476 N N . GLU A 1 196 ? -9.196 -11.448 5.354 1.00 95.69 196 GLU A N 1
ATOM 1477 C CA . GLU A 1 196 ? -10.412 -12.202 5.679 1.00 95.69 196 GLU A CA 1
ATOM 1478 C C . GLU A 1 196 ? -10.363 -12.763 7.108 1.00 95.69 196 GLU A C 1
ATOM 1480 O O . GLU A 1 196 ? -11.343 -12.648 7.849 1.00 95.69 196 GLU A O 1
ATOM 1485 N N . ARG A 1 197 ? -9.206 -13.279 7.539 1.00 96.56 197 ARG A N 1
ATOM 1486 C CA . ARG A 1 197 ? -9.014 -13.791 8.901 1.00 96.56 197 ARG A CA 1
ATOM 1487 C C . ARG A 1 197 ? -9.228 -12.719 9.968 1.00 96.56 197 ARG A C 1
ATOM 1489 O O . ARG A 1 197 ? -10.043 -12.933 10.865 1.00 96.56 197 ARG A O 1
ATOM 1496 N N . ILE A 1 198 ? -8.551 -11.572 9.868 1.00 97.50 198 ILE A N 1
ATOM 1497 C CA . ILE A 1 198 ? -8.685 -10.498 10.867 1.00 97.50 198 ILE A CA 1
ATOM 1498 C C . ILE A 1 198 ? -10.083 -9.876 10.841 1.00 97.50 198 ILE A C 1
ATOM 1500 O O . ILE A 1 198 ? -10.681 -9.673 11.893 1.00 97.50 198 ILE A O 1
ATOM 1504 N N . THR A 1 199 ? -10.646 -9.627 9.654 1.00 97.12 199 THR A N 1
ATOM 1505 C CA . THR A 1 199 ? -11.961 -8.976 9.536 1.00 97.12 199 THR A CA 1
ATOM 1506 C C . THR A 1 199 ? -13.102 -9.852 10.036 1.00 97.12 199 THR A C 1
ATOM 1508 O O . THR A 1 199 ? -13.982 -9.343 10.725 1.00 97.12 199 THR A O 1
ATOM 1511 N N . SER A 1 200 ? -13.060 -11.170 9.806 1.00 97.06 200 SER A N 1
ATOM 1512 C CA . SER A 1 200 ? -14.047 -12.102 10.376 1.00 97.06 200 SER A CA 1
ATOM 1513 C C . SER A 1 200 ? -14.073 -12.085 11.908 1.00 97.06 200 SER A C 1
ATOM 1515 O O . SER A 1 200 ? -15.126 -12.267 12.511 1.00 97.06 200 SER A O 1
ATOM 1517 N N . GLN A 1 201 ? -12.929 -11.801 12.533 1.00 97.75 201 GLN A N 1
ATOM 1518 C CA . GLN A 1 201 ? -12.770 -11.736 13.980 1.00 97.75 201 GLN A CA 1
ATOM 1519 C C . GLN A 1 201 ? -13.095 -10.380 14.580 1.00 97.75 201 GLN A C 1
ATOM 1521 O O . GLN A 1 201 ? -12.980 -10.247 15.792 1.00 97.75 201 GLN A O 1
ATOM 1526 N N . ILE A 1 202 ? -13.475 -9.375 13.798 1.00 97.75 202 ILE A N 1
ATOM 1527 C CA . ILE A 1 202 ? -13.902 -8.067 14.316 1.00 97.75 202 ILE A CA 1
ATOM 1528 C C . ILE A 1 202 ? -15.238 -7.607 13.711 1.00 97.75 202 ILE A C 1
ATOM 1530 O O . ILE A 1 202 ? -15.706 -6.522 14.035 1.00 97.75 202 ILE A O 1
ATOM 1534 N N . ALA A 1 203 ? -15.868 -8.424 12.861 1.00 95.81 203 ALA A N 1
ATOM 1535 C CA . ALA A 1 203 ? -17.088 -8.075 12.131 1.00 95.81 203 ALA A CA 1
ATOM 1536 C C . ALA A 1 203 ? -18.325 -7.860 13.026 1.00 95.81 203 ALA A C 1
ATOM 1538 O O . ALA A 1 203 ? -19.245 -7.150 12.634 1.00 95.81 203 ALA A O 1
ATOM 1539 N N . ASP A 1 204 ? -18.369 -8.467 14.213 1.00 96.56 204 ASP A N 1
ATOM 1540 C CA . ASP A 1 204 ? -19.432 -8.287 15.217 1.00 96.56 204 ASP A CA 1
ATOM 1541 C C . ASP A 1 204 ? -19.201 -7.088 16.155 1.00 96.56 204 ASP A C 1
ATOM 1543 O O . ASP A 1 204 ? -20.033 -6.821 17.024 1.00 96.56 204 ASP A O 1
ATOM 1547 N N . VAL A 1 205 ? -18.093 -6.356 16.003 1.00 97.88 205 VAL A N 1
ATOM 1548 C CA . VAL A 1 205 ? -17.824 -5.153 16.799 1.00 97.88 205 VAL A CA 1
ATOM 1549 C C . VAL A 1 205 ? -18.649 -3.995 16.241 1.00 97.88 205 VAL A C 1
ATOM 1551 O O . VAL A 1 205 ? -18.351 -3.474 15.171 1.00 97.88 205 VAL A O 1
ATOM 1554 N N . ALA A 1 206 ? -19.684 -3.576 16.975 1.00 96.75 206 ALA A N 1
ATOM 1555 C CA . ALA A 1 206 ? -20.639 -2.551 16.537 1.00 96.75 206 ALA A CA 1
ATOM 1556 C C . ALA A 1 206 ? -19.983 -1.196 16.214 1.00 96.75 206 ALA A C 1
ATOM 1558 O O . ALA A 1 206 ? -20.486 -0.432 15.391 1.00 96.75 206 ALA A O 1
ATOM 1559 N N . GLU A 1 207 ? -18.858 -0.902 16.860 1.00 97.88 207 GLU A N 1
ATOM 1560 C CA . GLU A 1 207 ? -18.093 0.326 16.687 1.00 97.88 207 GLU A CA 1
ATOM 1561 C C . GLU A 1 207 ? -17.225 0.338 15.424 1.00 97.88 207 GLU A C 1
ATOM 1563 O O . GLU A 1 207 ? -16.676 1.384 15.072 1.00 97.88 207 GLU A O 1
ATOM 1568 N N . PHE A 1 208 ? -17.054 -0.807 14.761 1.00 98.12 208 PHE A N 1
ATOM 1569 C CA . PHE A 1 208 ? -16.188 -0.952 13.599 1.00 98.12 208 PHE A CA 1
ATOM 1570 C C . PHE A 1 208 ? -17.026 -1.131 12.335 1.00 98.12 208 PHE A C 1
ATOM 1572 O O . PHE A 1 208 ? -17.650 -2.165 12.117 1.00 98.12 208 PHE A O 1
ATOM 1579 N N . ASP A 1 209 ? -16.992 -0.130 11.460 1.00 97.56 209 ASP A N 1
ATOM 1580 C CA . ASP A 1 209 ? -17.531 -0.233 10.106 1.00 97.56 209 ASP A CA 1
ATOM 1581 C C . ASP A 1 209 ? -16.383 -0.487 9.123 1.00 97.56 209 ASP A C 1
ATOM 1583 O O . ASP A 1 209 ? -15.513 0.363 8.928 1.00 97.56 209 ASP A O 1
ATOM 1587 N N . ILE A 1 210 ? -16.356 -1.677 8.523 1.00 96.00 210 ILE A N 1
ATOM 1588 C CA . ILE A 1 210 ? -15.363 -2.055 7.513 1.00 96.00 210 ILE A CA 1
ATOM 1589 C C . ILE A 1 210 ? -15.965 -1.762 6.134 1.00 96.00 210 ILE A C 1
ATOM 1591 O O . ILE A 1 210 ? -16.917 -2.443 5.740 1.00 96.00 210 ILE A O 1
ATOM 1595 N N . PRO A 1 211 ? -15.427 -0.790 5.371 1.00 92.06 211 PRO A N 1
ATOM 1596 C CA . PRO A 1 211 ? -16.008 -0.415 4.089 1.00 92.06 211 PRO A CA 1
ATOM 1597 C C . PRO A 1 211 ? -16.048 -1.598 3.108 1.00 92.06 211 PRO A C 1
ATOM 1599 O O . PRO A 1 211 ? -15.038 -2.290 2.943 1.00 92.06 211 PRO A O 1
ATOM 1602 N N . PRO A 1 212 ? -17.173 -1.827 2.406 1.00 90.12 212 PRO A N 1
ATOM 1603 C CA . PRO A 1 212 ? -17.241 -2.872 1.397 1.00 90.12 212 PRO A CA 1
ATOM 1604 C C . PRO A 1 212 ? -16.366 -2.515 0.192 1.00 90.12 212 PRO A C 1
ATOM 1606 O O . PRO A 1 212 ? -16.240 -1.351 -0.196 1.00 90.12 212 PRO A O 1
ATOM 1609 N N . TYR A 1 213 ? -15.807 -3.538 -0.448 1.00 87.12 213 TYR A N 1
ATOM 1610 C CA . TYR A 1 213 ? -15.127 -3.375 -1.728 1.00 87.12 213 TYR A CA 1
ATOM 1611 C C . TYR A 1 213 ? -16.138 -3.345 -2.874 1.00 87.12 213 TYR A C 1
ATOM 1613 O O . TYR A 1 213 ? -17.140 -4.057 -2.866 1.00 87.12 213 TYR A O 1
ATOM 1621 N N . ASP A 1 214 ? -15.844 -2.538 -3.890 1.00 87.81 214 ASP A N 1
ATOM 1622 C CA . ASP A 1 214 ? -16.611 -2.530 -5.130 1.00 87.81 214 ASP A CA 1
ATOM 1623 C C . ASP A 1 214 ? -16.371 -3.832 -5.911 1.00 87.81 214 ASP A C 1
ATOM 1625 O O . ASP A 1 214 ? -15.224 -4.213 -6.147 1.00 87.81 214 ASP A O 1
ATOM 1629 N N . GLU A 1 215 ? -17.441 -4.497 -6.352 1.00 87.81 215 GLU A N 1
ATOM 1630 C CA . GLU A 1 215 ? -17.382 -5.786 -7.064 1.00 87.81 215 GLU A CA 1
ATOM 1631 C C . GLU A 1 215 ? -16.574 -5.732 -8.374 1.00 87.81 215 GLU A C 1
ATOM 1633 O O . GLU A 1 215 ? -16.141 -6.763 -8.892 1.00 87.81 215 GLU A O 1
ATOM 1638 N N . ARG A 1 216 ? -16.350 -4.534 -8.929 1.00 88.69 216 ARG A N 1
ATOM 1639 C CA . ARG A 1 216 ? -15.538 -4.326 -10.139 1.00 88.69 216 ARG A CA 1
ATOM 1640 C C . ARG A 1 216 ? -14.036 -4.349 -9.854 1.00 88.69 216 ARG A C 1
ATOM 1642 O O . ARG A 1 216 ? -13.245 -4.366 -10.798 1.00 88.69 216 ARG A O 1
ATOM 1649 N N . VAL A 1 217 ? -13.627 -4.305 -8.587 1.00 87.69 217 VAL A N 1
ATOM 1650 C CA . VAL A 1 217 ? -12.225 -4.223 -8.171 1.00 87.69 217 VAL A CA 1
ATOM 1651 C C . VAL A 1 217 ? -11.712 -5.609 -7.809 1.00 87.69 217 VAL A C 1
ATOM 1653 O O . VAL A 1 217 ? -12.293 -6.309 -6.988 1.00 87.69 217 VAL A O 1
ATOM 1656 N N . ARG A 1 218 ? -10.561 -5.989 -8.374 1.00 88.75 218 ARG A N 1
ATOM 1657 C CA . ARG A 1 218 ? -9.771 -7.104 -7.845 1.00 88.75 218 ARG A CA 1
ATOM 1658 C C . ARG A 1 218 ? -9.005 -6.601 -6.615 1.00 88.75 218 ARG A C 1
ATOM 1660 O O . ARG A 1 218 ? -8.123 -5.759 -6.795 1.00 88.75 218 ARG A O 1
ATOM 1667 N N . PRO A 1 219 ? -9.328 -7.053 -5.393 1.00 88.75 219 PRO A N 1
ATOM 1668 C CA . PRO A 1 219 ? -8.770 -6.456 -4.192 1.00 88.75 219 PRO A CA 1
ATOM 166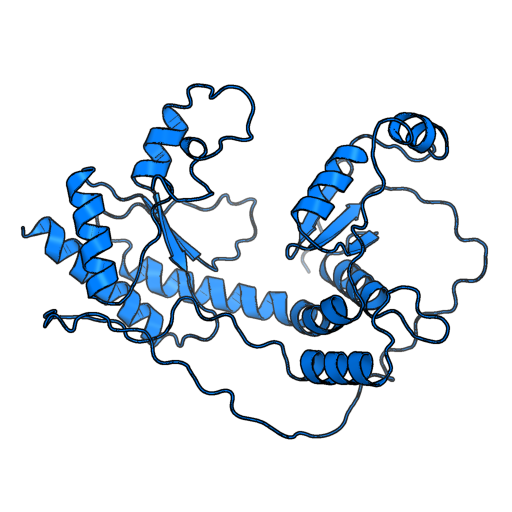9 C C . PRO A 1 219 ? -7.336 -6.930 -3.940 1.00 88.75 219 PRO A C 1
ATOM 1671 O O . PRO A 1 219 ? -6.987 -8.084 -4.202 1.00 88.75 219 PRO A O 1
ATOM 1674 N N . VAL A 1 220 ? -6.534 -6.023 -3.387 1.00 92.31 220 VAL A N 1
ATOM 1675 C CA . VAL A 1 220 ? -5.243 -6.304 -2.755 1.00 92.31 220 VAL A CA 1
ATOM 1676 C C . VAL A 1 220 ? -5.334 -5.713 -1.357 1.00 92.31 220 VAL A C 1
ATOM 1678 O O . VAL A 1 220 ? -5.283 -4.496 -1.197 1.00 92.31 220 VAL A O 1
ATOM 1681 N N . LYS A 1 221 ? -5.590 -6.560 -0.362 1.00 92.44 221 LYS A N 1
ATOM 1682 C CA . LYS A 1 221 ? -5.959 -6.117 0.987 1.00 92.44 221 LYS A CA 1
ATOM 1683 C C . LYS A 1 221 ? -4.744 -6.045 1.918 1.00 92.44 221 LYS A C 1
ATOM 1685 O O . LYS A 1 221 ? -4.664 -6.745 2.919 1.00 92.44 221 LYS A O 1
ATOM 1690 N N . ASP A 1 222 ? -3.775 -5.211 1.551 1.00 91.19 222 ASP A N 1
ATOM 1691 C CA . ASP A 1 222 ? -2.504 -5.005 2.273 1.00 91.19 222 ASP A CA 1
ATOM 1692 C C . ASP A 1 222 ? -2.613 -4.071 3.498 1.00 91.19 222 ASP A C 1
ATOM 1694 O O . ASP A 1 222 ? -1.654 -3.860 4.248 1.00 91.19 222 ASP A O 1
ATOM 1698 N N . SER A 1 223 ? -3.800 -3.508 3.714 1.00 93.38 223 SER A N 1
ATOM 1699 C CA . SER A 1 223 ? -4.137 -2.645 4.839 1.00 93.38 223 SER A CA 1
ATOM 1700 C C . SER A 1 223 ? -5.566 -2.906 5.305 1.00 93.38 223 SER A C 1
ATOM 1702 O O . SER A 1 223 ? -6.475 -3.145 4.507 1.00 93.38 223 SER A O 1
ATOM 1704 N N . LEU A 1 224 ? -5.761 -2.845 6.618 1.00 95.69 224 LEU A N 1
ATOM 1705 C CA . LEU A 1 224 ? -7.060 -2.856 7.267 1.00 95.69 224 LEU A CA 1
ATOM 1706 C C . LEU A 1 224 ? -7.529 -1.413 7.439 1.00 95.69 224 LEU A C 1
ATOM 1708 O O . LEU A 1 224 ? -6.864 -0.624 8.107 1.00 95.69 224 LEU A O 1
ATOM 1712 N N . GLN A 1 225 ? -8.668 -1.079 6.839 1.00 95.69 225 GLN A N 1
ATOM 1713 C CA . GLN A 1 225 ? -9.323 0.215 7.012 1.00 95.69 225 GLN A CA 1
ATOM 1714 C C . GLN A 1 225 ? -10.627 0.028 7.775 1.00 95.69 225 GLN A C 1
ATOM 1716 O O . GLN A 1 225 ? -11.419 -0.852 7.435 1.00 95.69 225 GLN A O 1
ATOM 1721 N N . ILE A 1 226 ? -10.831 0.853 8.798 1.00 97.62 226 ILE A N 1
ATOM 1722 C CA . ILE A 1 226 ? -12.016 0.821 9.657 1.00 97.62 226 ILE A CA 1
ATOM 1723 C C . ILE A 1 226 ? -12.519 2.255 9.813 1.00 97.62 226 ILE A C 1
ATOM 1725 O O . ILE A 1 226 ? -11.739 3.161 10.102 1.00 97.62 226 ILE A O 1
ATOM 1729 N N . ASN A 1 227 ? -13.820 2.458 9.641 1.00 97.56 227 ASN A N 1
ATOM 1730 C CA . ASN A 1 227 ? -14.511 3.658 10.085 1.00 97.56 227 ASN A CA 1
ATOM 1731 C C . ASN A 1 227 ? -14.989 3.434 11.523 1.00 97.56 227 ASN A C 1
ATOM 1733 O O . ASN A 1 227 ? -15.797 2.542 11.786 1.00 97.56 227 ASN A O 1
ATOM 1737 N N . LEU A 1 228 ? -14.502 4.248 12.452 1.00 97.88 228 LEU A N 1
ATOM 1738 C CA . LEU A 1 228 ? -14.878 4.165 13.860 1.00 97.88 228 LEU A CA 1
ATOM 1739 C C . LEU A 1 228 ? -16.230 4.856 14.094 1.00 97.88 228 LEU A C 1
ATOM 1741 O O . LEU A 1 228 ? -16.363 6.063 13.897 1.00 97.88 228 LEU A O 1
ATOM 1745 N N . GLN A 1 229 ? -17.235 4.106 14.545 1.00 96.75 229 GLN A N 1
ATOM 1746 C CA . GLN A 1 229 ? -18.540 4.633 14.965 1.00 96.75 229 GLN A CA 1
ATOM 1747 C C . GLN A 1 229 ? -18.458 5.144 16.413 1.00 96.75 229 GLN A C 1
ATOM 1749 O O . GLN A 1 229 ? -19.090 4.613 17.322 1.00 96.75 229 GLN A O 1
ATOM 1754 N N . MET A 1 230 ? -17.615 6.153 16.623 1.00 95.38 230 MET A N 1
ATOM 1755 C CA . MET A 1 230 ? -17.218 6.692 17.927 1.00 95.38 230 MET A CA 1
ATOM 1756 C C . MET A 1 230 ? -17.224 8.232 17.902 1.00 95.38 230 MET A C 1
ATOM 1758 O O . MET A 1 230 ? -17.192 8.832 16.824 1.00 95.38 230 MET A O 1
ATOM 1762 N N . SER A 1 231 ? -17.263 8.888 19.070 1.00 95.12 231 SER A N 1
ATOM 1763 C CA . SER A 1 231 ? -17.047 10.345 19.168 1.00 95.12 231 SER A CA 1
ATOM 1764 C C . SER A 1 231 ? -15.586 10.726 18.881 1.00 95.12 231 SER A C 1
ATOM 1766 O O . SER A 1 231 ? -14.700 9.875 18.948 1.00 95.12 231 SER A O 1
ATOM 1768 N N . ASP A 1 232 ? -15.308 12.006 18.602 1.00 93.00 232 ASP A N 1
ATOM 1769 C CA . ASP A 1 232 ? -13.938 12.491 18.349 1.00 93.00 232 ASP A CA 1
ATOM 1770 C C . ASP A 1 232 ? -13.003 12.180 19.549 1.00 93.00 232 ASP A C 1
ATOM 1772 O O . ASP A 1 232 ? -11.854 11.771 19.362 1.00 93.00 232 ASP A O 1
ATOM 1776 N N . GLU A 1 233 ? -13.503 12.295 20.785 1.00 94.81 233 GLU A N 1
ATOM 1777 C CA . GLU A 1 233 ? -12.766 11.959 22.013 1.00 94.81 233 GLU A CA 1
ATOM 1778 C C . GLU A 1 233 ? -12.480 10.456 22.119 1.00 94.81 233 GLU A C 1
ATOM 1780 O O . GLU A 1 233 ? -11.359 10.052 22.436 1.00 94.81 233 GLU A O 1
ATOM 1785 N N . GLN A 1 234 ? -13.478 9.623 21.810 1.00 96.62 234 GLN A N 1
ATOM 1786 C CA . GLN A 1 234 ? -13.351 8.166 21.823 1.00 96.62 234 GLN A CA 1
ATOM 1787 C C . GLN A 1 234 ? -12.393 7.666 20.736 1.00 96.62 234 GLN A C 1
ATOM 1789 O O . GLN A 1 234 ? -11.602 6.764 20.999 1.00 96.62 234 GLN A O 1
ATOM 1794 N N . VAL A 1 235 ? -12.394 8.278 19.546 1.00 96.75 235 VAL A N 1
ATOM 1795 C CA . VAL A 1 235 ? -11.404 7.990 18.494 1.00 96.75 235 VAL A CA 1
ATOM 1796 C C . VAL A 1 235 ? -9.993 8.271 19.009 1.00 96.75 235 VAL A C 1
ATOM 1798 O O . VAL A 1 235 ? -9.111 7.425 18.870 1.00 96.75 235 VAL A O 1
ATOM 1801 N N . GLY A 1 236 ? -9.772 9.423 19.650 1.00 95.69 236 GLY A N 1
ATOM 1802 C CA . GLY A 1 236 ? -8.480 9.752 20.258 1.00 95.69 236 GLY A CA 1
ATOM 1803 C C . GLY A 1 236 ? -8.039 8.725 21.307 1.00 95.69 236 GLY A C 1
ATOM 1804 O O . GLY A 1 236 ? -6.896 8.261 21.276 1.00 95.69 236 GLY A O 1
ATOM 1805 N N . ALA A 1 237 ? -8.953 8.322 22.194 1.00 96.50 237 ALA A N 1
ATOM 1806 C CA . ALA A 1 237 ? -8.698 7.305 23.211 1.00 96.50 237 ALA A CA 1
ATOM 1807 C C . ALA A 1 237 ? -8.402 5.925 22.598 1.00 96.50 237 ALA A C 1
ATOM 1809 O O . ALA A 1 237 ? -7.477 5.244 23.042 1.00 96.50 237 ALA A O 1
ATOM 1810 N N . PHE A 1 238 ? -9.117 5.542 21.537 1.00 97.56 238 PHE A N 1
ATOM 1811 C CA . PHE A 1 238 ? -8.899 4.288 20.820 1.00 97.56 238 PHE A CA 1
ATOM 1812 C C . PHE A 1 238 ? -7.511 4.244 20.180 1.00 97.56 238 PHE A C 1
ATOM 1814 O O . PHE A 1 238 ? -6.777 3.282 20.383 1.00 97.56 238 PHE A O 1
ATOM 1821 N N . LEU A 1 239 ? -7.101 5.306 19.478 1.00 96.75 239 LEU A N 1
ATOM 1822 C CA . LEU A 1 239 ? -5.765 5.401 18.872 1.00 96.75 239 LEU A CA 1
ATOM 1823 C C . LEU A 1 239 ? -4.647 5.310 19.921 1.00 96.75 239 LEU A C 1
ATOM 1825 O O . LEU A 1 239 ? -3.613 4.681 19.683 1.00 96.75 239 LEU A O 1
ATOM 1829 N N . ALA A 1 240 ? -4.846 5.925 21.091 1.00 95.81 240 ALA A N 1
ATOM 1830 C CA . ALA A 1 240 ? -3.912 5.813 22.207 1.00 95.81 240 ALA A CA 1
ATOM 1831 C C . ALA A 1 240 ? -3.866 4.380 22.764 1.00 95.81 240 ALA A C 1
ATOM 1833 O O . ALA A 1 240 ? -2.779 3.853 23.006 1.00 95.81 240 ALA A O 1
ATOM 1834 N N . ALA A 1 241 ? -5.024 3.729 22.914 1.00 96.06 241 ALA A N 1
ATOM 1835 C CA . ALA A 1 241 ? -5.128 2.359 23.404 1.00 96.06 241 ALA A CA 1
ATOM 1836 C C . ALA A 1 241 ? -4.487 1.346 22.445 1.00 96.06 241 ALA A C 1
ATOM 1838 O O . ALA A 1 241 ? -3.700 0.508 22.887 1.00 96.06 241 ALA A O 1
ATOM 1839 N N . THR A 1 242 ? -4.739 1.443 21.134 1.00 96.44 242 THR A N 1
ATOM 1840 C CA . THR A 1 242 ? -4.096 0.550 20.161 1.00 96.44 242 THR A CA 1
ATOM 1841 C C . THR A 1 242 ? -2.585 0.768 20.141 1.00 96.44 242 THR A C 1
ATOM 1843 O O . THR A 1 242 ? -1.839 -0.208 20.152 1.00 96.44 242 THR A O 1
ATOM 1846 N N . LYS A 1 243 ? -2.112 2.026 20.196 1.00 95.31 243 LYS A N 1
ATOM 1847 C CA . LYS A 1 243 ? -0.677 2.344 20.262 1.00 95.31 243 LYS A CA 1
ATOM 1848 C C . LYS A 1 243 ? -0.021 1.739 21.506 1.00 95.31 243 LYS A C 1
ATOM 1850 O O . LYS A 1 243 ? 1.002 1.077 21.364 1.00 95.31 243 LYS A O 1
ATOM 1855 N N . ARG A 1 244 ? -0.612 1.920 22.692 1.00 94.88 244 ARG A N 1
ATOM 1856 C CA . ARG A 1 244 ? -0.125 1.333 23.955 1.00 94.88 244 ARG A CA 1
ATOM 1857 C C . ARG A 1 244 ? -0.075 -0.196 23.895 1.00 94.88 244 ARG A C 1
ATOM 1859 O O . ARG A 1 244 ? 0.861 -0.800 24.399 1.00 94.88 244 ARG A O 1
ATOM 1866 N N . ARG A 1 245 ? -1.051 -0.822 23.231 1.00 95.25 245 ARG A N 1
ATOM 1867 C CA . ARG A 1 245 ? -1.099 -2.277 23.005 1.00 95.25 245 ARG A CA 1
ATOM 1868 C C . ARG A 1 245 ? -0.204 -2.751 21.849 1.00 95.25 245 ARG A C 1
ATOM 1870 O O . ARG A 1 245 ? -0.214 -3.939 21.548 1.00 95.25 245 ARG A O 1
ATOM 1877 N N . GLY A 1 246 ? 0.563 -1.861 21.211 1.00 94.69 246 GLY A N 1
ATOM 1878 C CA . GLY A 1 246 ? 1.564 -2.192 20.190 1.00 94.69 246 GLY A CA 1
ATOM 1879 C C . GLY A 1 246 ? 1.085 -2.163 18.732 1.00 94.69 246 GLY A C 1
ATOM 1880 O O . GLY A 1 246 ? 1.835 -2.526 17.828 1.00 94.69 246 GLY A O 1
ATOM 1881 N N . ILE A 1 247 ? -0.136 -1.685 18.472 1.00 95.75 247 ILE A N 1
ATOM 1882 C CA . ILE A 1 247 ? -0.695 -1.507 17.123 1.00 95.75 247 ILE A CA 1
ATOM 1883 C C . ILE A 1 247 ? -0.978 -0.019 16.872 1.00 95.75 247 ILE A C 1
ATOM 1885 O O . ILE A 1 247 ? -2.078 0.470 17.142 1.00 95.75 247 ILE A O 1
ATOM 1889 N N . PRO A 1 248 ? -0.013 0.753 16.347 1.00 94.06 248 PRO A N 1
ATOM 1890 C CA . PRO A 1 248 ? -0.284 2.130 15.959 1.00 94.06 248 PRO A CA 1
ATOM 1891 C C . PRO A 1 248 ? -1.240 2.158 14.757 1.00 94.06 248 PRO A C 1
ATOM 1893 O O . PRO A 1 248 ? -0.899 1.690 13.671 1.00 94.06 248 PRO A O 1
ATOM 1896 N N . ALA A 1 249 ? -2.428 2.731 14.950 1.00 95.12 249 ALA A N 1
ATOM 1897 C CA . ALA A 1 249 ? -3.387 2.988 13.881 1.00 95.12 249 ALA A CA 1
ATOM 1898 C C . ALA A 1 249 ? -3.224 4.422 13.350 1.00 95.12 249 ALA A C 1
ATOM 1900 O O . ALA A 1 249 ? -3.030 5.370 14.115 1.00 95.12 249 ALA A O 1
ATOM 1901 N N . GLY A 1 250 ? -3.284 4.590 12.030 1.00 93.75 250 GLY A N 1
ATOM 1902 C CA . GLY A 1 250 ? -3.177 5.886 11.369 1.00 93.75 250 GLY A CA 1
ATOM 1903 C C . GLY A 1 250 ? -4.546 6.517 11.146 1.00 93.75 250 GLY A C 1
ATOM 1904 O O . GLY A 1 250 ? -5.331 6.002 10.362 1.00 93.75 250 GLY A O 1
ATOM 1905 N N . LEU A 1 251 ? -4.831 7.660 11.771 1.00 96.25 251 LEU A N 1
ATOM 1906 C CA . LEU A 1 251 ? -6.047 8.427 11.480 1.00 96.25 251 LEU A CA 1
ATOM 1907 C C . LEU A 1 251 ? -5.857 9.282 10.222 1.00 96.25 251 LEU A C 1
ATOM 1909 O O . LEU A 1 251 ? -4.941 10.110 10.164 1.00 96.25 251 LEU A O 1
ATOM 1913 N N . PHE A 1 252 ? -6.736 9.139 9.226 1.00 94.75 252 PHE A N 1
ATOM 1914 C CA . PHE A 1 252 ? -6.640 9.906 7.975 1.00 94.75 252 PHE A CA 1
ATOM 1915 C C . PHE A 1 252 ? -6.796 11.415 8.197 1.00 94.75 252 PHE A C 1
ATOM 1917 O O . PHE A 1 252 ? -6.127 12.204 7.536 1.00 94.75 252 PHE A O 1
ATOM 1924 N N . GLY A 1 253 ? -7.655 11.812 9.135 1.00 92.44 253 GLY A N 1
ATOM 1925 C CA . GLY A 1 253 ? -7.956 13.200 9.482 1.00 92.44 253 GLY A CA 1
ATOM 1926 C C . GLY A 1 253 ? -6.965 13.855 10.439 1.00 92.44 253 GLY A C 1
ATOM 1927 O O . GLY A 1 253 ? -7.162 15.018 10.788 1.00 92.44 253 GLY A O 1
ATOM 1928 N N . SER A 1 254 ? -5.907 13.154 10.861 1.00 93.12 254 SER A N 1
ATOM 1929 C CA . SER A 1 254 ? -4.859 13.751 11.696 1.00 93.12 254 SER A CA 1
ATOM 1930 C C . SER A 1 254 ? -4.239 14.978 10.998 1.00 93.12 254 SER A C 1
ATOM 1932 O O . SER A 1 254 ? -4.069 14.953 9.771 1.00 93.12 254 SER A O 1
ATOM 1934 N N . PRO A 1 255 ? -3.932 16.071 11.726 1.00 87.44 255 PRO A N 1
ATOM 1935 C CA . PRO A 1 255 ? -3.409 17.307 11.136 1.00 87.44 255 PRO A CA 1
ATOM 1936 C C . PRO A 1 255 ? -2.079 17.110 10.398 1.00 87.44 255 PRO A C 1
ATOM 1938 O O . PRO A 1 255 ? -1.844 17.783 9.398 1.00 87.44 255 PRO A O 1
ATOM 1941 N N . ASP A 1 256 ? -1.263 16.146 10.828 1.00 86.06 256 ASP A N 1
ATOM 1942 C CA . ASP A 1 256 ? 0.048 15.852 10.232 1.00 86.06 256 ASP A CA 1
ATOM 1943 C C . ASP A 1 256 ? -0.004 14.739 9.173 1.00 86.06 256 ASP A C 1
ATOM 1945 O O . ASP A 1 256 ? 1.015 14.351 8.598 1.00 86.06 256 ASP A O 1
ATOM 1949 N N . ASN A 1 257 ? -1.189 14.191 8.885 1.00 88.00 257 ASN A N 1
ATOM 1950 C CA . ASN A 1 257 ? -1.320 13.153 7.872 1.00 88.00 257 ASN A CA 1
ATOM 1951 C C . ASN A 1 257 ? -1.258 13.780 6.477 1.00 88.00 257 ASN A C 1
ATOM 1953 O O . ASN A 1 257 ? -2.106 14.592 6.114 1.00 88.00 257 ASN A O 1
ATOM 1957 N N . ALA A 1 258 ? -0.310 13.345 5.644 1.00 85.00 258 ALA A N 1
ATOM 1958 C CA . ALA A 1 258 ? -0.186 13.809 4.260 1.00 85.00 258 ALA A CA 1
ATOM 1959 C C . ALA A 1 258 ? -1.437 13.535 3.399 1.00 85.00 258 ALA A C 1
ATOM 1961 O O . ALA A 1 258 ? -1.585 14.122 2.331 1.00 85.00 258 ALA A O 1
ATOM 1962 N N . ARG A 1 259 ? -2.343 12.653 3.842 1.00 85.50 259 ARG A N 1
ATOM 1963 C CA . ARG A 1 259 ? -3.634 12.371 3.191 1.00 85.50 259 ARG A CA 1
ATOM 1964 C C . ARG A 1 259 ? -4.737 13.359 3.593 1.00 85.50 259 ARG A C 1
ATOM 1966 O O . ARG A 1 259 ? -5.771 13.413 2.931 1.00 85.50 259 ARG A O 1
ATOM 1973 N N . ASN A 1 260 ? -4.526 14.153 4.640 1.00 89.94 260 ASN A N 1
ATOM 1974 C CA . ASN A 1 260 ? -5.446 15.200 5.055 1.00 89.94 260 ASN A CA 1
ATOM 1975 C C . ASN A 1 260 ? -5.218 16.462 4.216 1.00 89.94 260 ASN A C 1
ATOM 1977 O O . ASN A 1 260 ? -4.280 17.215 4.447 1.00 89.94 260 ASN A O 1
ATOM 1981 N N . PHE A 1 261 ? -6.114 16.746 3.271 1.00 86.44 261 PHE A N 1
ATOM 1982 C CA . PHE A 1 261 ? -5.990 17.904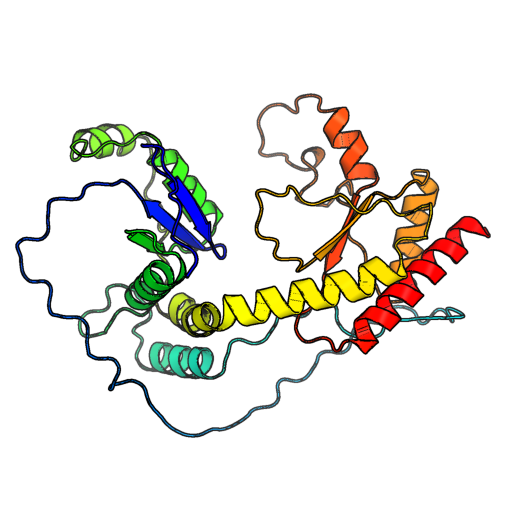 2.377 1.00 86.44 261 PHE A CA 1
ATOM 1983 C C . PHE A 1 261 ? -5.859 19.257 3.105 1.00 86.44 261 PHE A C 1
ATOM 1985 O O . PHE A 1 261 ? -5.380 20.231 2.522 1.00 86.44 261 PHE A O 1
ATOM 1992 N N . ARG A 1 262 ? -6.265 19.347 4.381 1.00 86.06 262 ARG A N 1
ATOM 1993 C CA . ARG A 1 262 ? -6.107 20.568 5.181 1.00 86.06 262 ARG A CA 1
ATOM 1994 C C . ARG A 1 262 ? -4.642 20.892 5.496 1.00 86.06 262 ARG A C 1
ATOM 1996 O O . ARG A 1 262 ? -4.363 22.080 5.685 1.00 86.06 262 ARG A O 1
ATOM 2003 N N . CYS A 1 263 ? -3.731 19.912 5.483 1.00 85.69 263 CYS A N 1
ATOM 2004 C CA . CYS A 1 263 ? -2.295 20.109 5.726 1.00 85.69 263 CYS A CA 1
ATOM 2005 C C . CYS A 1 263 ? -1.516 20.577 4.481 1.00 85.69 263 CYS A C 1
ATOM 2007 O O . CYS A 1 263 ? -0.354 20.963 4.579 1.00 85.69 263 CYS A O 1
ATOM 2009 N N . TRP A 1 264 ? -2.137 20.581 3.295 1.00 86.56 264 TRP A N 1
ATOM 2010 C CA . TRP A 1 264 ? -1.462 20.973 2.058 1.00 86.56 264 TRP A CA 1
ATOM 2011 C C . TRP A 1 264 ? -1.390 22.496 1.922 1.00 86.56 264 TRP A C 1
ATOM 2013 O O . TRP A 1 264 ? -2.385 23.161 1.633 1.00 86.56 264 TRP A O 1
ATOM 2023 N N . GLU A 1 265 ? -0.193 23.052 2.085 1.00 84.12 265 GLU A N 1
ATOM 2024 C CA . GLU A 1 265 ? 0.079 24.480 1.850 1.00 84.12 265 GLU A CA 1
ATOM 2025 C C . GLU A 1 265 ? 0.342 24.807 0.371 1.00 84.12 265 GLU A C 1
ATOM 2027 O O . GLU A 1 265 ? 0.252 25.956 -0.049 1.00 84.12 265 GLU A O 1
ATOM 2032 N N . TYR A 1 266 ? 0.642 23.787 -0.435 1.00 80.56 266 TYR A N 1
ATOM 2033 C CA . TYR A 1 266 ? 1.012 23.906 -1.848 1.00 80.56 266 TYR A CA 1
ATOM 2034 C C . TYR A 1 266 ? -0.168 23.742 -2.824 1.00 80.56 266 TYR A C 1
ATOM 2036 O O . TYR A 1 266 ? 0.019 23.847 -4.037 1.00 80.56 266 TYR A O 1
ATOM 2044 N N . ALA A 1 267 ? -1.372 23.443 -2.331 1.00 72.31 267 ALA A N 1
ATOM 2045 C CA . ALA A 1 267 ? -2.561 23.258 -3.161 1.00 72.31 267 ALA A CA 1
ATOM 2046 C C . ALA A 1 267 ? -3.336 24.581 -3.369 1.00 72.31 267 ALA A C 1
ATOM 2048 O O . ALA A 1 267 ? -3.318 25.469 -2.519 1.00 72.31 267 ALA A O 1
ATOM 2049 N N . LEU A 1 268 ? -4.030 24.696 -4.512 1.00 56.69 268 LEU A N 1
ATOM 2050 C CA . LEU A 1 268 ? -4.987 25.771 -4.859 1.00 56.69 268 LEU A CA 1
ATOM 2051 C C . LEU A 1 268 ? -6.067 25.971 -3.760 1.00 56.69 268 LEU A C 1
ATOM 2053 O O . LEU A 1 268 ? -6.223 25.082 -2.922 1.00 56.69 268 LEU A O 1
ATOM 2057 N N . PRO A 1 269 ? -6.809 27.107 -3.719 1.00 56.47 269 PRO A N 1
ATOM 2058 C CA . PRO A 1 269 ? -7.560 27.529 -2.530 1.00 56.47 269 PRO A CA 1
ATOM 2059 C C . PRO A 1 269 ? -8.436 26.426 -1.933 1.00 56.47 269 PRO A C 1
ATOM 2061 O O . PRO A 1 269 ? -9.219 25.789 -2.643 1.00 56.47 269 PRO A O 1
ATOM 2064 N N . LYS A 1 270 ? -8.280 26.232 -0.613 1.00 68.06 270 LYS A N 1
ATOM 2065 C CA . LYS A 1 270 ? -8.934 25.191 0.189 1.00 68.06 270 LYS A CA 1
ATOM 2066 C C . LYS A 1 270 ? -10.446 25.282 -0.003 1.00 68.06 270 LYS A C 1
ATOM 2068 O O . LYS A 1 270 ? -11.118 26.093 0.628 1.00 68.06 270 LYS A O 1
ATOM 2073 N N . THR A 1 271 ? -10.960 24.468 -0.917 1.00 73.00 271 THR A N 1
ATOM 2074 C CA . THR A 1 271 ? -12.397 24.327 -1.132 1.00 73.00 271 THR A CA 1
ATOM 2075 C C . THR A 1 271 ? -12.971 23.600 0.072 1.00 73.00 271 THR A C 1
ATOM 2077 O O . THR A 1 271 ? -12.323 22.709 0.626 1.00 73.00 271 THR A O 1
ATOM 2080 N N . ASP A 1 272 ? -14.161 24.001 0.500 1.00 84.38 272 ASP A N 1
ATOM 2081 C CA . ASP A 1 272 ? -14.824 23.313 1.593 1.00 84.38 272 ASP A CA 1
ATOM 2082 C C . ASP A 1 272 ? -15.297 21.926 1.135 1.00 84.38 272 ASP A C 1
ATOM 2084 O O . ASP A 1 272 ? -15.999 21.794 0.130 1.00 84.38 272 ASP A O 1
ATOM 2088 N N . LEU A 1 273 ? -14.870 20.883 1.850 1.00 89.69 273 LEU A N 1
ATOM 2089 C CA . LEU A 1 273 ? -15.154 19.482 1.528 1.00 89.69 273 LEU A CA 1
ATOM 2090 C C . LEU A 1 273 ? -15.778 18.778 2.745 1.00 89.69 273 LEU A C 1
ATOM 2092 O O . LEU A 1 273 ? -15.212 17.804 3.246 1.00 89.69 273 LEU A O 1
ATOM 2096 N N . PRO A 1 274 ? -16.963 19.216 3.211 1.00 91.56 274 PRO A N 1
ATOM 2097 C CA . PRO A 1 274 ? -17.528 18.783 4.493 1.00 91.56 274 PRO A CA 1
ATOM 2098 C C . PRO A 1 274 ? -17.789 17.271 4.559 1.00 91.56 274 PRO A C 1
ATOM 2100 O O . PRO A 1 274 ? -17.682 16.652 5.616 1.00 91.56 274 PRO A O 1
ATOM 2103 N N . ARG A 1 275 ? -18.092 16.637 3.416 1.00 92.62 275 ARG A N 1
ATOM 2104 C CA . ARG A 1 275 ? -18.234 15.173 3.334 1.00 92.62 275 ARG A CA 1
ATOM 2105 C C . ARG A 1 275 ? -16.903 14.459 3.560 1.00 92.62 275 ARG A C 1
ATOM 2107 O O . ARG A 1 275 ? -16.862 13.490 4.308 1.00 92.62 275 ARG A O 1
ATOM 2114 N N . THR A 1 276 ? -15.833 14.937 2.927 1.00 91.75 276 THR A N 1
ATOM 2115 C CA . THR A 1 276 ? -14.489 14.363 3.067 1.00 91.75 276 THR A CA 1
ATOM 2116 C C . THR A 1 276 ? -13.991 14.517 4.494 1.00 91.75 276 THR A C 1
ATOM 2118 O O . THR A 1 276 ? -13.511 13.549 5.069 1.00 91.75 276 THR A O 1
ATOM 2121 N N . GLU A 1 277 ? -14.160 15.700 5.088 1.00 90.81 277 GLU A N 1
ATOM 2122 C CA . GLU A 1 277 ? -13.759 15.966 6.473 1.00 90.81 277 GLU A CA 1
ATOM 2123 C C . GLU A 1 277 ? -14.432 15.030 7.466 1.00 90.81 277 GLU A C 1
ATOM 2125 O O . GLU A 1 277 ? -13.767 14.474 8.337 1.00 90.81 277 GLU A O 1
ATOM 2130 N N . ARG A 1 278 ? -15.739 14.805 7.300 1.00 91.75 278 ARG A N 1
ATOM 2131 C CA . ARG A 1 278 ? -16.475 13.858 8.136 1.00 91.75 278 ARG A CA 1
ATOM 2132 C C . ARG A 1 278 ? -15.908 12.440 8.031 1.00 91.75 278 ARG A C 1
ATOM 2134 O O . ARG A 1 278 ? -15.808 11.768 9.048 1.00 91.75 278 ARG A O 1
ATOM 2141 N N . LEU A 1 279 ? -15.553 11.986 6.828 1.00 92.69 279 LEU A N 1
ATOM 2142 C CA . LEU A 1 279 ? -15.047 10.626 6.606 1.00 92.69 279 LEU A CA 1
ATOM 2143 C C . LEU A 1 279 ? -13.641 10.432 7.183 1.00 92.69 279 LEU A C 1
ATOM 2145 O O . LEU A 1 279 ? -13.393 9.464 7.894 1.00 92.69 279 LEU A O 1
ATOM 2149 N N . ILE A 1 280 ? -12.719 11.362 6.924 1.00 93.88 280 ILE A N 1
ATOM 2150 C CA . ILE A 1 280 ? -11.323 11.202 7.359 1.00 93.88 280 ILE A CA 1
ATOM 2151 C C . ILE A 1 280 ? -11.160 11.306 8.882 1.00 93.88 280 ILE A C 1
ATOM 2153 O O . ILE A 1 280 ? -10.191 10.780 9.420 1.00 93.88 280 ILE A O 1
ATOM 2157 N N . LYS A 1 281 ? -12.104 11.946 9.584 1.00 94.12 281 LYS A N 1
ATOM 2158 C CA . LYS A 1 281 ? -12.126 12.032 11.054 1.00 94.12 281 LYS A CA 1
ATOM 2159 C C . LYS A 1 281 ? -12.353 10.699 11.765 1.00 94.12 281 LYS A C 1
ATOM 2161 O O . LYS A 1 281 ? -11.984 10.586 12.926 1.00 94.12 281 LYS A O 1
ATOM 2166 N N . ILE A 1 282 ? -12.958 9.728 11.088 1.00 94.81 282 ILE A N 1
ATOM 2167 C CA . ILE A 1 282 ? -13.301 8.423 11.671 1.00 94.81 282 ILE A CA 1
ATOM 2168 C C . ILE A 1 282 ? -12.584 7.260 10.987 1.00 94.81 282 ILE A C 1
ATOM 2170 O O . ILE A 1 282 ? -12.540 6.164 11.535 1.00 94.81 282 ILE A O 1
ATOM 2174 N N . ALA A 1 283 ? -12.034 7.484 9.792 1.00 96.75 283 ALA A N 1
ATOM 2175 C CA . ALA A 1 283 ? -11.313 6.472 9.040 1.00 96.75 283 ALA A CA 1
ATOM 2176 C C . ALA A 1 283 ? -9.897 6.290 9.596 1.00 96.75 283 ALA A C 1
ATOM 2178 O O . ALA A 1 283 ? -9.105 7.240 9.623 1.00 96.75 283 ALA A O 1
ATOM 2179 N N . ILE A 1 284 ? -9.571 5.057 9.974 1.00 97.25 284 ILE A N 1
ATOM 2180 C CA . ILE A 1 284 ? -8.227 4.636 10.366 1.00 97.25 284 ILE A CA 1
ATOM 2181 C C . ILE A 1 284 ? -7.654 3.623 9.373 1.00 97.25 284 ILE A C 1
ATOM 2183 O O . ILE A 1 284 ? -8.403 2.888 8.730 1.00 97.25 284 ILE A O 1
ATOM 2187 N N . ASP A 1 285 ? -6.328 3.564 9.265 1.00 95.56 285 ASP A N 1
ATOM 2188 C CA . ASP A 1 285 ? -5.604 2.484 8.595 1.00 95.56 285 ASP A CA 1
ATOM 2189 C C . ASP A 1 285 ? -4.624 1.774 9.528 1.00 95.56 285 ASP A C 1
ATOM 2191 O O . ASP A 1 285 ? -3.937 2.398 10.338 1.00 95.56 285 ASP A O 1
ATOM 2195 N N . ILE A 1 286 ? -4.540 0.456 9.375 1.00 95.56 286 ILE A N 1
ATOM 2196 C CA . ILE A 1 286 ? -3.539 -0.401 10.003 1.00 95.56 286 ILE A CA 1
ATOM 2197 C C . ILE A 1 286 ? -2.908 -1.242 8.897 1.00 95.56 286 ILE A C 1
ATOM 2199 O O . ILE A 1 286 ? -3.603 -1.858 8.088 1.00 95.56 286 ILE A O 1
ATOM 2203 N N . ARG A 1 287 ? -1.578 -1.272 8.832 1.00 93.50 287 ARG A N 1
ATOM 2204 C CA . ARG A 1 287 ? -0.860 -2.084 7.844 1.00 93.50 287 ARG A CA 1
ATOM 2205 C C . ARG A 1 287 ? -0.982 -3.572 8.179 1.00 93.50 287 ARG A C 1
ATOM 2207 O O . ARG A 1 287 ? -0.911 -3.945 9.345 1.00 93.50 287 ARG A O 1
ATOM 2214 N N . LEU A 1 288 ? -1.107 -4.408 7.149 1.00 93.06 288 LEU A N 1
ATOM 2215 C CA . LEU A 1 288 ? -1.122 -5.867 7.263 1.00 93.06 288 LEU A CA 1
ATOM 2216 C C . LEU A 1 288 ? 0.122 -6.442 6.565 1.00 93.06 288 LEU A C 1
ATOM 2218 O O . LEU A 1 288 ? 0.104 -6.599 5.347 1.00 93.06 288 LEU A O 1
ATOM 2222 N N . PRO A 1 289 ? 1.232 -6.715 7.272 1.00 90.88 289 PRO A N 1
ATOM 2223 C CA . PRO A 1 289 ? 2.441 -7.262 6.651 1.00 90.88 289 PRO A CA 1
ATOM 2224 C C . PRO A 1 289 ? 2.227 -8.677 6.096 1.00 90.88 289 PRO A C 1
ATOM 2226 O O . PRO A 1 289 ? 1.700 -9.544 6.784 1.00 90.88 289 PRO A O 1
ATOM 2229 N N . ALA A 1 290 ? 2.689 -8.955 4.871 1.00 86.00 290 ALA A N 1
ATOM 2230 C CA . ALA A 1 290 ? 2.550 -10.289 4.263 1.00 86.00 290 ALA A CA 1
ATOM 2231 C C . ALA A 1 290 ? 3.411 -11.364 4.948 1.00 86.00 290 ALA A C 1
ATOM 2233 O O . ALA A 1 290 ? 3.142 -12.555 4.797 1.00 86.00 290 ALA A O 1
ATOM 2234 N N . THR A 1 291 ? 4.459 -10.932 5.652 1.00 88.00 291 THR A N 1
ATOM 2235 C CA . THR A 1 291 ? 5.431 -11.766 6.372 1.00 88.00 291 THR A CA 1
ATOM 2236 C C . THR A 1 291 ? 4.939 -12.243 7.733 1.00 88.00 291 THR A C 1
ATOM 2238 O O . THR A 1 291 ? 5.603 -13.070 8.350 1.00 88.00 291 THR A O 1
ATOM 2241 N N . PHE A 1 292 ? 3.809 -11.724 8.212 1.00 92.56 292 PHE A N 1
ATOM 2242 C CA . PHE A 1 292 ? 3.197 -12.185 9.451 1.00 92.56 292 PHE A CA 1
ATOM 2243 C C . PHE A 1 292 ? 2.523 -13.537 9.248 1.00 92.56 292 PHE A C 1
ATOM 2245 O O . PHE A 1 292 ? 2.056 -13.853 8.151 1.00 92.56 292 PHE A O 1
ATOM 2252 N N . GLU A 1 293 ? 2.474 -14.323 10.314 1.00 94.12 293 GLU A N 1
ATOM 2253 C CA . GLU A 1 293 ? 1.815 -15.622 10.359 1.00 94.12 293 GLU A CA 1
ATOM 2254 C C . GLU A 1 293 ? 0.332 -15.460 10.715 1.00 94.12 293 GLU A C 1
ATOM 2256 O O . GLU A 1 293 ? -0.060 -14.432 11.267 1.00 94.12 293 GLU A O 1
ATOM 2261 N N . 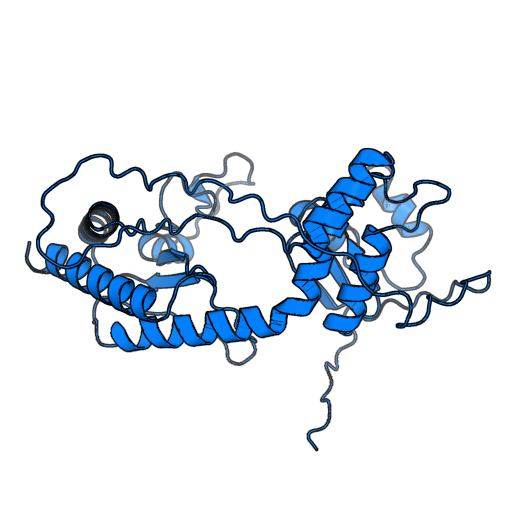PRO A 1 294 ? -0.534 -16.436 10.397 1.00 95.38 294 PRO A N 1
ATOM 2262 C CA . PRO A 1 294 ? -1.966 -16.306 10.651 1.00 95.38 294 PRO A CA 1
ATOM 2263 C C . PRO A 1 294 ? -2.328 -15.987 12.114 1.00 95.38 294 PRO A C 1
ATOM 2265 O O . PRO A 1 294 ? -3.266 -15.230 12.353 1.00 95.38 294 PRO A O 1
ATOM 2268 N N . GLU A 1 295 ? -1.568 -16.504 13.079 1.00 96.56 295 GLU A N 1
ATOM 2269 C CA . GLU A 1 295 ? -1.749 -16.247 14.514 1.00 96.56 295 GLU A CA 1
ATOM 2270 C C . GLU A 1 295 ? -1.477 -14.781 14.885 1.00 96.56 295 GLU A C 1
ATOM 2272 O O . GLU A 1 295 ? -2.094 -14.252 15.810 1.00 96.56 295 GLU A O 1
ATOM 2277 N N . ASP A 1 296 ? -0.613 -14.091 14.133 1.00 96.62 296 ASP A N 1
ATOM 2278 C CA . ASP A 1 296 ? -0.353 -12.665 14.344 1.00 96.62 296 ASP A CA 1
ATOM 2279 C C . ASP A 1 296 ? -1.614 -11.844 14.070 1.00 96.62 296 ASP A C 1
ATOM 2281 O O . ASP A 1 296 ? -1.921 -10.907 14.801 1.00 96.62 296 ASP A O 1
ATOM 2285 N N . PHE A 1 297 ? -2.390 -12.221 13.052 1.00 97.12 297 PHE A N 1
ATOM 2286 C CA . PHE A 1 297 ? -3.644 -11.546 12.715 1.00 97.12 297 PHE A CA 1
ATOM 2287 C C . PHE A 1 297 ? -4.746 -11.811 13.748 1.00 97.12 297 PHE A C 1
ATOM 2289 O O . PHE A 1 297 ? -5.566 -10.924 13.992 1.00 97.12 297 PHE A O 1
ATOM 2296 N N . ASP A 1 298 ? -4.739 -12.979 14.397 1.00 97.50 298 ASP A N 1
ATOM 2297 C CA . ASP A 1 298 ? -5.626 -13.267 15.534 1.00 97.50 298 ASP A CA 1
ATOM 2298 C C . ASP A 1 298 ? -5.273 -12.384 16.732 1.00 97.50 298 ASP A C 1
ATOM 2300 O O . ASP A 1 298 ? -6.144 -11.778 17.360 1.00 97.50 298 ASP A O 1
ATOM 2304 N N . GLN A 1 299 ? -3.976 -12.252 17.021 1.00 97.62 299 GLN A N 1
ATOM 2305 C CA . GLN A 1 299 ? -3.485 -11.384 18.085 1.00 97.62 299 GLN A CA 1
ATOM 2306 C C . GLN A 1 299 ? -3.808 -9.914 17.792 1.00 97.62 299 GLN A C 1
ATOM 2308 O O . GLN A 1 299 ? -4.255 -9.194 18.685 1.00 97.62 299 GLN A O 1
ATOM 2313 N N . MET A 1 300 ? -3.672 -9.477 16.536 1.00 97.75 300 MET A N 1
ATOM 2314 C CA . MET A 1 300 ? -4.092 -8.142 16.110 1.00 97.75 300 MET A CA 1
ATOM 2315 C C . MET A 1 300 ? -5.596 -7.921 16.321 1.00 97.75 300 MET A C 1
ATOM 2317 O O . MET A 1 300 ? -5.980 -6.889 16.871 1.00 97.75 300 MET A O 1
ATOM 2321 N N . ALA A 1 301 ? -6.452 -8.883 15.956 1.00 98.06 301 ALA A N 1
ATOM 2322 C CA . ALA A 1 301 ? -7.893 -8.800 16.208 1.00 98.06 301 ALA A CA 1
ATOM 2323 C C . ALA A 1 301 ? -8.210 -8.686 17.710 1.00 98.06 301 ALA A C 1
ATOM 2325 O O . ALA A 1 301 ? -9.019 -7.847 18.115 1.00 98.06 301 ALA A O 1
ATOM 2326 N N . ALA A 1 302 ? -7.540 -9.488 18.544 1.00 98.06 302 ALA A N 1
ATOM 2327 C CA . ALA A 1 302 ? -7.695 -9.455 19.995 1.00 98.06 302 ALA A CA 1
ATOM 2328 C C . ALA A 1 302 ? -7.280 -8.099 20.591 1.00 98.06 302 ALA A C 1
ATOM 2330 O O . ALA A 1 302 ? -7.986 -7.563 21.445 1.00 98.06 302 ALA A O 1
ATOM 2331 N N . VAL A 1 303 ? -6.183 -7.509 20.103 1.00 97.88 303 VAL A N 1
ATOM 2332 C CA . VAL A 1 303 ? -5.747 -6.163 20.503 1.00 97.88 303 VAL A CA 1
ATOM 2333 C C . VAL A 1 303 ? -6.767 -5.101 20.108 1.00 97.88 303 VAL A C 1
ATOM 2335 O O . VAL A 1 303 ? -7.070 -4.234 20.924 1.00 97.88 303 VAL A O 1
ATOM 2338 N N . LEU A 1 304 ? -7.332 -5.161 18.897 1.00 98.00 304 LEU A N 1
ATOM 2339 C CA . LEU A 1 304 ? -8.338 -4.188 18.457 1.00 98.00 304 LEU A CA 1
ATOM 2340 C C . LEU A 1 304 ? -9.607 -4.244 19.309 1.00 98.00 304 LEU A C 1
ATOM 2342 O O . LEU A 1 304 ? -10.154 -3.200 19.660 1.00 98.00 304 LEU A O 1
ATOM 2346 N N . ARG A 1 305 ? -10.049 -5.445 19.692 1.00 98.12 305 ARG A N 1
ATOM 2347 C CA . ARG A 1 305 ? -11.174 -5.614 20.619 1.00 98.12 305 ARG A CA 1
ATOM 2348 C C . ARG A 1 305 ? -10.856 -5.067 22.003 1.00 98.12 305 ARG A C 1
ATOM 2350 O O . ARG A 1 305 ? -11.630 -4.272 22.514 1.00 98.12 305 ARG A O 1
ATOM 2357 N N . ALA A 1 306 ? -9.700 -5.418 22.561 1.00 97.31 306 ALA A N 1
ATOM 2358 C CA . ALA A 1 306 ? -9.295 -4.933 23.876 1.00 97.31 306 ALA A CA 1
ATOM 2359 C C . ALA A 1 306 ? -9.136 -3.402 23.904 1.00 97.31 306 ALA A C 1
ATOM 2361 O O . ALA A 1 306 ? -9.570 -2.753 24.847 1.00 97.31 306 ALA A O 1
ATOM 2362 N N . ALA A 1 307 ? -8.582 -2.805 22.843 1.00 97.06 307 ALA A N 1
ATOM 2363 C CA . ALA A 1 307 ? -8.501 -1.352 22.701 1.00 97.06 307 ALA A CA 1
ATOM 2364 C C . ALA A 1 307 ? -9.885 -0.696 22.598 1.00 97.06 307 ALA A C 1
ATOM 2366 O O . ALA A 1 307 ? -10.079 0.403 23.108 1.00 97.06 307 ALA A O 1
ATOM 2367 N N . ARG A 1 308 ? -10.858 -1.356 21.957 1.00 96.94 308 ARG A N 1
ATOM 2368 C CA . ARG A 1 308 ? -12.252 -0.893 21.941 1.00 96.94 308 ARG A CA 1
ATOM 2369 C C . ARG A 1 308 ? -12.864 -0.965 23.336 1.00 96.94 308 ARG A C 1
ATOM 2371 O O . ARG A 1 308 ? -13.519 -0.013 23.750 1.00 96.94 308 ARG A O 1
ATOM 2378 N N . ASP A 1 309 ? -12.655 -2.067 24.047 1.00 96.31 309 ASP A N 1
ATOM 2379 C CA . ASP A 1 309 ? -13.208 -2.279 25.386 1.00 96.31 309 ASP A CA 1
ATOM 2380 C C . ASP A 1 309 ? -12.641 -1.260 26.389 1.00 96.31 309 ASP A C 1
ATOM 2382 O O . ASP A 1 309 ? -13.407 -0.701 27.170 1.00 96.31 309 ASP A O 1
ATOM 2386 N N . ASP A 1 310 ? -11.345 -0.925 26.296 1.00 94.19 310 ASP A N 1
ATOM 2387 C CA . ASP A 1 310 ? -10.712 0.147 27.084 1.00 94.19 310 ASP A CA 1
ATOM 2388 C C . ASP A 1 310 ? -11.461 1.488 26.944 1.00 94.19 310 ASP A C 1
ATOM 2390 O O . ASP A 1 310 ? -11.537 2.257 27.897 1.00 94.19 310 ASP A O 1
ATOM 2394 N N . VAL A 1 311 ? -11.999 1.782 25.754 1.00 95.00 311 VAL A N 1
ATOM 2395 C CA . VAL A 1 311 ? -12.697 3.043 25.450 1.00 95.00 311 VAL A CA 1
ATOM 2396 C C . VAL A 1 311 ? -14.171 2.994 25.837 1.00 95.00 311 VAL A C 1
ATOM 2398 O O . VAL A 1 311 ? -14.724 4.009 26.245 1.00 95.00 311 VAL A O 1
ATOM 2401 N N . MET A 1 312 ? -14.821 1.836 25.697 1.00 92.69 312 MET A N 1
ATOM 2402 C CA . MET A 1 312 ? -16.256 1.693 25.970 1.00 92.69 312 MET A CA 1
ATOM 2403 C C . MET A 1 312 ? -16.590 1.417 27.437 1.00 92.69 312 MET A C 1
ATOM 2405 O O . MET A 1 312 ? -17.742 1.584 27.836 1.00 92.69 312 MET A O 1
ATOM 2409 N N . LEU A 1 313 ? -15.608 0.990 28.233 1.00 85.75 313 LEU A N 1
ATOM 2410 C CA . LEU A 1 313 ? -15.751 0.771 29.675 1.00 85.75 313 LEU A CA 1
ATOM 2411 C C . LEU A 1 313 ? -15.267 1.960 30.528 1.00 85.75 313 LEU A C 1
ATOM 2413 O O . LEU A 1 313 ? -15.424 1.910 31.750 1.00 85.75 313 LEU A O 1
ATOM 2417 N N . ALA A 1 314 ? -14.676 2.984 29.905 1.00 76.56 314 ALA A N 1
ATOM 2418 C CA . ALA A 1 314 ? -14.215 4.221 30.542 1.00 76.56 314 ALA A CA 1
ATOM 2419 C C . ALA A 1 314 ? -15.333 5.271 30.641 1.00 76.56 314 ALA A C 1
ATOM 2421 O O . ALA A 1 314 ? -15.368 5.977 31.676 1.00 76.56 314 ALA A O 1
#

Sequence (314 aa):
MATKKGWGARSATVLLLSNVFLCVDGLSVDFLKSGARPLASPEARGLLPRMVATVPTMPAQSEDGEDCPGPTFDKAISQPDPIPEEGRARAMELMESGALFRYSPGFLSETSLAEADMVDYTGFKYSVGFNSCGSALFIGLKVAGVQPGDKAAVFDRVKRQTPNYSLRMSDLAAACVRPQITNIEQRIARYNEMYERITSQIADVAEFDIPPYDERVRPVKDSLQINLQMSDEQVGAFLAATKRRGIPAGLFGSPDNARNFRCWEYALPKTDLPRTERLIKIAIDIRLPATFEPEDFDQMAAVLRAARDDVMLA

InterPro domains:
  IPR000653 DegT/DnrJ/EryC1/StrS aminotransferase [PF01041] (114-151)
  IPR000653 DegT/DnrJ/EryC1/StrS aminotransferase [PF01041] (156-304)
  IPR015421 Pyridoxal phosphate-dependent transferase, major domain [G3DSA:3.40.640.10] (68-158)
  IPR015422 Pyridoxal phosphate-dependent transferase, small domain [G3DSA:3.90.1150.10] (170-312)
  IPR015424 Pyridoxal phosphate-dependent transferase [SSF53383] (82-308)

Secondary structure (DSSP, 8-state):
----------S-EEEEETTTEEEEES-------S--PPPPPGGG-------------PPP---------S----S-TTPPPPPPHHHHHHHHHHHHHT--STT-TTS--HHHHHHHHHHHHH--SEEEEBS-HHHHHHHHHHHTT--TT-HHHHHHHHTTTS-----BPPHHHHHHHHHHHTTHHHHHHHHHHHHHHHHHTTTT-TTEE-PPPPTTS-----EEEEEE-S-HHHHHHHHHHHHHTT---EETT-TT-TT-GGG-SSSSS----HHHHHHHTTEEEEE--TTS-HHHHHHHHHHHHHHHHHHH--

pLDDT: mean 79.14, std 22.18, range [23.52, 98.12]

Organism: Emiliania huxleyi (NCBI:txid2903)

Foldseek 3Di:
DDDDDDPDDQFWDWDDPDFFKTFTANADDPDDPDDDDDDDDPVVDDDDDDDDDDDDDDWDPPPDPDPDPFFFAGDDQPDDDDQDPQLVVVLVVCVVVVQFAQPRPPDHGLQVVLFVLCCVLPVGPGMAGWPGNVLSVVVCVLCRPPHHPCPVVSCVVCVVPDPDDPTHHISSNSSRCNVVSVCVVVQQVLLVVLQCLLCVLCVPPPQWDFDDDDPVDSDRNQKGKTFGNDDLVLLVQLQVQLVNSPFRKAQLLPCPHPNNPNVDPPDDPDDDDPVVNVRSSRMIMTGDDSPDDSVSSVSSSRSSVSSNCSSVVD

Radius of gyration: 23.83 Å; chains: 1; bounding box: 51×51×72 Å